Protein AF-A0A5U4DHQ9-F1 (afdb_monomer_lite)

Foldseek 3Di:
DPDPWDKAWWLADPVCVVVLQVQQAADPVRHTQKDADPVLRTIIGIPSGPVVSRVVGRFDPVLQFPVVVVLQVVVQVVCVVVQWPDDPDDDALQDKDFTCGPPDDPPDRQKIKHWHSLFFTWIWIDGPPVVGDPDIHIGTDPDDGTDPSSSSSSSSVSVNVVVVVVVVLVVLLVVLLVVLCVVLVVFDQDAQPQQLNVVVVHGRDPSFTADPQRWTWAFDAEPVRRGRWTWIAHSVGDIDIRPSHDDDHD

Organism: Salmonella enterica (NCBI:txid28901)

InterPro domains:
  IPR043764 Domain of unknown function DUF5710 [PF18974] (7-59)

pLDDT: mean 90.25, std 10.55, range [32.38, 98.31]

Sequence (250 aa):
METTQTRTYLAVPHDEKDEARKAAGKLENNKSALRFDDERKVWYALSGADMEALKRWKPDPMLTGVSAGDALTQFTDFLHANGADVPDKVIMDGTRQRIRMRDDKPGKKSCTYVGHLDGLPNGWFNDFRDGGKDELSTWYFSGEEGDPVASLHMKAVTAQSQWDRAEAKRVLQDKKAGNVRYVHGKFGQAGHQHPYLVKKGVQAARGVHIDNKQRLLIPLQNADGVMRSMQTIDPEGNKRLTKDAEKSGN

Structure (mmCIF, N/CA/C/O backbone):
data_AF-A0A5U4DHQ9-F1
#
_entry.id   AF-A0A5U4DHQ9-F1
#
loop_
_atom_site.group_PDB
_atom_site.id
_atom_site.type_symbol
_atom_site.label_atom_id
_atom_site.label_alt_id
_atom_site.label_comp_id
_atom_site.label_asym_id
_atom_site.label_entity_id
_atom_site.label_seq_id
_atom_site.pdbx_PDB_ins_code
_atom_site.Cartn_x
_atom_site.Cartn_y
_atom_site.Cartn_z
_atom_site.occupancy
_atom_site.B_iso_or_equiv
_atom_site.auth_seq_id
_atom_site.auth_comp_id
_atom_site.auth_asym_id
_atom_site.auth_atom_id
_atom_site.pdbx_PDB_model_num
ATOM 1 N N . MET A 1 1 ? 18.531 -6.962 16.071 1.00 32.38 1 MET A N 1
ATOM 2 C CA . MET A 1 1 ? 17.999 -5.856 15.253 1.00 32.38 1 MET A CA 1
ATOM 3 C C . MET A 1 1 ? 17.741 -6.447 13.885 1.00 32.38 1 MET A C 1
ATOM 5 O O . MET A 1 1 ? 18.703 -6.852 13.250 1.00 32.38 1 MET A O 1
ATOM 9 N N . GLU A 1 2 ? 16.482 -6.636 13.491 1.00 39.19 2 GLU A N 1
ATOM 10 C CA . GLU A 1 2 ? 16.193 -7.034 12.110 1.00 39.19 2 GLU A CA 1
ATOM 11 C C . GLU A 1 2 ? 16.633 -5.889 11.205 1.00 39.19 2 GLU A C 1
ATOM 13 O O . GLU A 1 2 ? 16.143 -4.767 11.327 1.00 39.19 2 GLU A O 1
ATOM 18 N N . THR A 1 3 ? 17.621 -6.149 10.359 1.00 46.25 3 THR A N 1
ATOM 19 C CA . THR A 1 3 ? 18.088 -5.211 9.349 1.00 46.25 3 THR A CA 1
ATOM 20 C C . THR A 1 3 ? 16.893 -4.867 8.469 1.00 46.25 3 THR A C 1
ATOM 22 O O . THR A 1 3 ? 16.335 -5.753 7.822 1.00 46.25 3 THR A O 1
ATOM 25 N N . THR A 1 4 ? 16.464 -3.604 8.458 1.00 55.62 4 THR A N 1
ATOM 26 C CA . THR A 1 4 ? 15.448 -3.110 7.526 1.00 55.62 4 THR A CA 1
ATOM 27 C C . THR A 1 4 ? 15.946 -3.422 6.119 1.00 55.62 4 THR A C 1
ATOM 29 O O . THR A 1 4 ? 16.912 -2.830 5.639 1.00 55.62 4 THR A O 1
ATOM 32 N N . GLN A 1 5 ? 15.369 -4.445 5.494 1.00 70.12 5 GLN A N 1
ATOM 33 C CA . GLN A 1 5 ? 15.814 -4.916 4.193 1.00 70.12 5 GLN A CA 1
ATOM 34 C C . GLN A 1 5 ? 15.270 -3.959 3.136 1.00 70.12 5 GLN A C 1
ATOM 36 O O . GLN A 1 5 ? 14.181 -4.157 2.602 1.00 70.12 5 GLN A O 1
ATOM 41 N N . THR A 1 6 ? 16.018 -2.894 2.860 1.00 84.62 6 THR A N 1
ATOM 42 C CA . THR A 1 6 ? 15.685 -1.958 1.786 1.00 84.62 6 THR A CA 1
ATOM 43 C C . THR A 1 6 ? 15.785 -2.671 0.442 1.00 84.62 6 THR A C 1
ATOM 45 O O . THR A 1 6 ? 16.735 -3.424 0.195 1.00 84.62 6 THR A O 1
ATOM 48 N N . ARG A 1 7 ? 14.786 -2.440 -0.411 1.00 92.88 7 ARG A N 1
ATOM 49 C CA . ARG A 1 7 ? 14.745 -2.907 -1.796 1.00 92.88 7 ARG A CA 1
ATOM 50 C C . ARG A 1 7 ? 14.679 -1.697 -2.715 1.00 92.88 7 ARG A C 1
ATOM 52 O O . ARG A 1 7 ? 13.878 -0.796 -2.466 1.00 92.88 7 ARG A O 1
ATOM 59 N N . THR A 1 8 ? 15.490 -1.722 -3.766 1.00 95.94 8 THR A N 1
ATOM 60 C CA . THR A 1 8 ? 15.452 -0.732 -4.844 1.00 95.94 8 THR A CA 1
ATOM 61 C C . THR A 1 8 ? 15.110 -1.439 -6.144 1.00 95.94 8 THR A C 1
ATOM 63 O O . THR A 1 8 ? 15.907 -2.246 -6.620 1.00 95.94 8 THR A O 1
ATOM 66 N N . TYR A 1 9 ? 13.938 -1.172 -6.710 1.00 97.06 9 TYR A N 1
ATOM 67 C CA . TYR A 1 9 ? 13.518 -1.751 -7.985 1.00 97.06 9 TYR A CA 1
ATOM 68 C C . TYR A 1 9 ? 14.241 -1.093 -9.164 1.00 97.06 9 TYR A C 1
ATOM 70 O O . TYR A 1 9 ? 14.522 0.106 -9.155 1.00 97.06 9 TYR A O 1
ATOM 78 N N . LEU A 1 10 ? 14.564 -1.903 -10.171 1.00 97.62 10 LEU A N 1
ATOM 79 C CA . LEU A 1 10 ? 15.381 -1.544 -11.325 1.00 97.62 10 LEU A CA 1
ATOM 80 C C . LEU A 1 10 ? 14.711 -1.998 -12.621 1.00 97.62 10 LEU A C 1
ATOM 82 O O . LEU A 1 10 ? 14.138 -3.089 -12.702 1.00 97.62 10 LEU A O 1
ATOM 86 N N . ALA A 1 11 ? 14.851 -1.173 -13.651 1.00 96.88 11 ALA A N 1
ATOM 87 C CA . ALA A 1 11 ? 14.432 -1.474 -15.007 1.00 96.88 11 ALA A CA 1
ATOM 88 C C . ALA A 1 11 ? 15.567 -2.210 -15.732 1.00 96.88 11 ALA A C 1
ATOM 90 O O . ALA A 1 11 ? 16.297 -1.620 -16.518 1.00 96.88 11 ALA A O 1
ATOM 91 N N . VAL A 1 12 ? 15.768 -3.491 -15.404 1.00 96.94 12 VAL A N 1
ATOM 92 C CA . VAL A 1 12 ? 16.788 -4.338 -16.046 1.00 96.94 12 VAL A CA 1
ATOM 93 C C . VAL A 1 12 ? 16.139 -5.159 -17.165 1.00 96.94 12 VAL A C 1
ATOM 95 O O . VAL A 1 12 ? 15.326 -6.042 -16.855 1.00 96.94 12 VAL A O 1
ATOM 98 N N . PRO A 1 13 ? 16.477 -4.901 -18.441 1.00 95.25 13 PRO A N 1
ATOM 99 C CA . PRO A 1 13 ? 16.050 -5.728 -19.563 1.00 95.25 13 PRO A CA 1
ATOM 100 C C . PRO A 1 13 ? 16.474 -7.194 -19.408 1.00 95.25 13 PRO A C 1
ATOM 102 O O . PRO A 1 13 ? 17.441 -7.523 -18.716 1.00 95.25 13 PRO A O 1
ATOM 105 N N . HIS A 1 14 ? 15.734 -8.111 -20.032 1.00 92.06 14 HIS A N 1
ATOM 106 C CA . HIS A 1 14 ? 15.984 -9.547 -19.869 1.00 92.06 14 HIS A CA 1
ATOM 107 C C . HIS A 1 14 ? 17.364 -9.985 -20.396 1.00 92.06 14 HIS A C 1
ATOM 109 O O . HIS 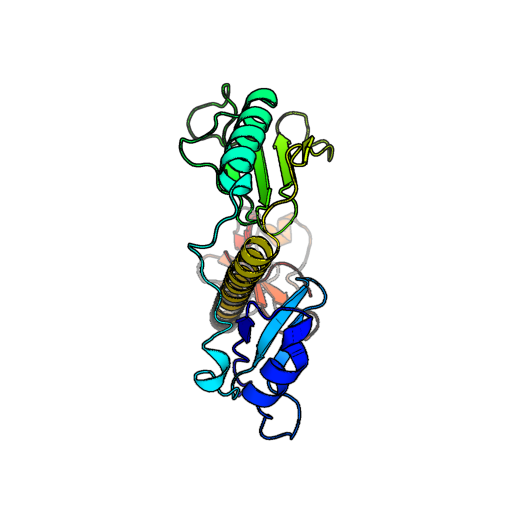A 1 14 ? 17.991 -10.871 -19.813 1.00 92.06 14 HIS A O 1
ATOM 115 N N . ASP A 1 15 ? 17.829 -9.378 -21.481 1.00 95.44 15 ASP A N 1
ATOM 116 C CA . ASP A 1 15 ? 19.145 -9.573 -22.094 1.00 95.44 15 ASP A CA 1
ATOM 117 C C . ASP A 1 15 ? 20.292 -8.999 -21.246 1.00 95.44 15 ASP A C 1
ATOM 119 O O . ASP A 1 15 ? 21.369 -9.587 -21.195 1.00 95.44 15 ASP A O 1
ATOM 123 N N . GLU A 1 16 ? 20.046 -7.934 -20.483 1.00 96.38 16 GLU A N 1
ATOM 124 C CA . GLU A 1 16 ? 21.054 -7.303 -19.618 1.00 96.38 16 GLU A CA 1
ATOM 125 C C . GLU A 1 16 ? 21.140 -7.901 -18.197 1.00 96.38 16 GLU A C 1
ATOM 127 O O . GLU A 1 16 ? 21.960 -7.472 -17.375 1.00 96.38 16 GLU A O 1
ATOM 132 N N . LYS A 1 17 ? 20.326 -8.917 -17.873 1.00 95.25 17 LYS A N 1
ATOM 133 C CA . LYS A 1 17 ? 20.208 -9.466 -16.506 1.00 95.25 17 LYS A CA 1
ATOM 134 C C . LYS A 1 17 ? 21.524 -9.964 -15.906 1.00 95.25 17 LYS A C 1
ATOM 136 O O . LYS A 1 17 ? 21.754 -9.805 -14.705 1.00 95.25 17 LYS A O 1
ATOM 141 N N . ASP A 1 18 ? 22.387 -10.577 -16.713 1.00 95.88 18 ASP A N 1
ATOM 142 C CA . ASP A 1 18 ? 23.649 -11.146 -16.232 1.00 95.88 18 ASP A CA 1
ATOM 143 C C . ASP A 1 18 ? 24.690 -10.052 -15.978 1.00 95.88 18 ASP A C 1
ATOM 145 O O . ASP A 1 18 ? 25.468 -10.144 -15.025 1.00 95.88 18 ASP A O 1
ATOM 149 N N . GLU A 1 19 ? 24.666 -8.980 -16.772 1.00 97.00 19 GLU A N 1
ATOM 150 C CA . GLU A 1 19 ? 25.485 -7.790 -16.545 1.00 97.00 19 GLU A CA 1
ATOM 151 C C . GLU A 1 19 ? 25.036 -7.052 -15.286 1.00 97.00 19 GLU A C 1
ATOM 153 O O . GLU A 1 19 ? 25.865 -6.740 -14.431 1.00 97.00 19 GLU A O 1
ATOM 158 N N . ALA A 1 20 ? 23.726 -6.849 -15.119 1.00 96.06 20 ALA A N 1
ATOM 159 C CA . ALA A 1 20 ? 23.159 -6.244 -13.917 1.00 96.06 20 ALA A CA 1
ATOM 160 C C . ALA A 1 20 ? 23.482 -7.057 -12.665 1.00 96.06 20 ALA A C 1
ATOM 162 O O . ALA A 1 20 ? 23.855 -6.502 -11.631 1.00 96.06 20 ALA A O 1
ATOM 163 N N . ARG A 1 21 ? 23.404 -8.390 -12.750 1.00 95.38 21 ARG A N 1
ATOM 164 C CA . ARG A 1 21 ? 23.754 -9.277 -11.637 1.00 95.38 21 ARG A CA 1
ATOM 165 C C . ARG A 1 21 ? 25.221 -9.146 -11.237 1.00 95.38 21 ARG A C 1
ATOM 167 O O . ARG A 1 21 ? 25.512 -9.150 -10.042 1.00 95.38 21 ARG A O 1
ATOM 174 N N . LYS A 1 22 ? 26.133 -9.064 -12.211 1.00 95.12 22 LYS A N 1
ATOM 175 C CA . LYS A 1 22 ? 27.566 -8.850 -11.955 1.00 95.12 22 LYS A CA 1
ATOM 176 C C . LYS A 1 22 ? 27.808 -7.472 -11.343 1.00 95.12 22 LYS A C 1
ATOM 178 O O . LYS A 1 22 ? 28.498 -7.393 -10.333 1.00 95.12 22 LYS A O 1
ATOM 183 N N . ALA A 1 23 ? 27.197 -6.430 -11.910 1.00 95.44 23 ALA A N 1
ATOM 184 C CA . ALA A 1 23 ? 27.307 -5.052 -11.438 1.00 95.44 23 ALA A CA 1
ATOM 185 C C . ALA A 1 23 ? 26.809 -4.887 -9.996 1.00 95.44 23 ALA A C 1
ATOM 187 O O . ALA A 1 23 ? 27.468 -4.238 -9.197 1.00 95.44 23 ALA A O 1
ATOM 188 N N . ALA A 1 24 ? 25.696 -5.530 -9.630 1.00 94.19 24 ALA A N 1
ATOM 189 C CA . ALA A 1 24 ? 25.164 -5.478 -8.269 1.00 94.19 24 ALA A CA 1
ATOM 190 C C . ALA A 1 24 ? 26.098 -6.095 -7.216 1.00 94.19 24 ALA A C 1
ATOM 192 O O . ALA A 1 24 ? 25.985 -5.774 -6.033 1.00 94.19 24 ALA A O 1
ATOM 193 N N . GLY A 1 25 ? 26.968 -7.020 -7.628 1.00 93.31 25 GLY A N 1
ATOM 194 C CA . GLY A 1 25 ? 27.845 -7.763 -6.736 1.00 93.31 25 GLY A CA 1
ATOM 195 C C . GLY A 1 25 ? 27.118 -8.793 -5.863 1.00 93.31 25 GLY A C 1
ATOM 196 O O . GLY A 1 25 ? 26.046 -9.330 -6.186 1.00 93.31 25 GLY A O 1
ATOM 197 N N . LYS A 1 26 ? 27.754 -9.122 -4.738 1.00 93.19 26 LYS A N 1
ATOM 198 C CA . LYS A 1 26 ? 27.275 -10.104 -3.762 1.00 93.19 26 LYS A CA 1
ATOM 199 C C . LYS A 1 26 ? 27.187 -9.473 -2.381 1.00 93.19 26 LYS A C 1
ATOM 201 O O . LYS A 1 26 ? 27.977 -8.605 -2.037 1.00 93.19 26 LYS A O 1
ATOM 206 N N . LEU A 1 27 ? 26.242 -9.961 -1.593 1.00 90.38 27 LEU A N 1
ATOM 207 C CA . LEU A 1 27 ? 26.080 -9.606 -0.188 1.00 90.38 27 LEU A CA 1
ATOM 208 C C . LEU A 1 27 ? 27.138 -10.312 0.677 1.00 90.38 27 LEU A C 1
ATOM 210 O O . LEU A 1 27 ? 27.778 -11.264 0.227 1.00 90.38 27 LEU A O 1
ATOM 214 N N . GLU A 1 28 ? 27.246 -9.923 1.951 1.00 87.31 28 GLU A N 1
ATOM 215 C CA . GLU A 1 28 ? 28.166 -10.525 2.939 1.00 87.31 28 GLU A CA 1
ATOM 216 C C . GLU A 1 28 ? 28.030 -12.053 3.048 1.00 87.31 28 GLU A C 1
ATOM 218 O O . GLU A 1 28 ? 29.003 -12.771 3.254 1.00 87.31 28 GLU A O 1
ATOM 223 N N . ASN A 1 29 ? 26.821 -12.577 2.838 1.00 88.50 29 ASN A N 1
ATOM 224 C CA . ASN A 1 29 ? 26.536 -14.014 2.840 1.00 88.50 29 ASN A CA 1
ATOM 225 C C . ASN A 1 29 ? 26.823 -14.712 1.493 1.00 88.50 29 ASN A C 1
ATOM 227 O O . ASN A 1 29 ? 26.311 -15.807 1.249 1.00 88.50 29 ASN A O 1
ATOM 231 N N . ASN A 1 30 ? 27.586 -14.071 0.601 1.00 88.69 30 ASN A N 1
ATOM 232 C CA . ASN A 1 30 ? 27.967 -14.548 -0.732 1.00 88.69 30 ASN A CA 1
ATOM 233 C C . ASN A 1 30 ? 26.777 -14.816 -1.688 1.00 88.69 30 ASN A C 1
ATOM 235 O O . ASN A 1 30 ? 26.958 -15.404 -2.758 1.00 88.69 30 ASN A O 1
ATOM 239 N N . LYS A 1 31 ? 25.555 -14.381 -1.341 1.00 90.38 31 LYS A N 1
ATOM 240 C CA . LYS A 1 31 ? 24.383 -14.427 -2.235 1.00 90.38 31 LYS A CA 1
ATOM 241 C C . LYS A 1 31 ? 24.356 -13.196 -3.138 1.00 90.38 31 LYS A C 1
ATOM 243 O O . LYS A 1 31 ? 24.874 -12.144 -2.780 1.00 90.38 31 LYS A O 1
ATOM 248 N N . SER A 1 32 ? 23.724 -13.312 -4.306 1.00 92.25 32 SER A N 1
ATOM 249 C CA . SER A 1 32 ? 23.572 -12.176 -5.225 1.00 92.25 32 SER A CA 1
ATOM 250 C C . SER A 1 32 ? 22.787 -11.034 -4.572 1.00 92.25 32 SER A C 1
ATOM 252 O O . SER A 1 32 ? 21.752 -11.273 -3.939 1.00 92.25 32 SER A O 1
ATOM 254 N N . ALA A 1 33 ? 23.281 -9.806 -4.747 1.00 94.50 33 ALA A N 1
ATOM 255 C CA . ALA A 1 33 ? 22.620 -8.595 -4.270 1.00 94.50 33 ALA A CA 1
ATOM 256 C C . ALA A 1 33 ? 21.440 -8.167 -5.166 1.00 94.50 33 ALA A C 1
ATOM 258 O O . ALA A 1 33 ? 20.629 -7.344 -4.752 1.00 94.50 33 ALA A O 1
ATOM 259 N N . LEU A 1 34 ? 21.306 -8.769 -6.355 1.00 96.19 34 LEU A N 1
ATOM 260 C CA . LEU A 1 34 ? 20.211 -8.546 -7.296 1.00 96.19 34 LEU A CA 1
ATOM 261 C C . LEU A 1 34 ? 19.270 -9.756 -7.352 1.00 96.19 34 LEU A C 1
ATOM 263 O O . LEU A 1 34 ? 19.699 -10.900 -7.561 1.00 96.19 34 LEU A O 1
ATOM 267 N N . ARG A 1 35 ? 17.972 -9.506 -7.199 1.00 95.94 35 ARG A N 1
ATOM 268 C CA . ARG A 1 35 ? 16.920 -10.526 -7.229 1.00 95.94 35 ARG A CA 1
ATOM 269 C C . ARG A 1 35 ? 15.798 -10.138 -8.176 1.00 95.94 35 ARG A C 1
ATOM 271 O O . ARG A 1 35 ? 15.627 -8.968 -8.498 1.00 95.94 35 ARG A O 1
ATOM 278 N N . PHE A 1 36 ? 15.061 -11.142 -8.628 1.00 96.00 36 PHE A N 1
ATOM 279 C CA . PHE A 1 36 ? 13.888 -10.957 -9.467 1.00 96.00 36 PHE A CA 1
ATOM 280 C C . PHE A 1 36 ? 12.633 -11.071 -8.602 1.00 96.00 36 PHE A C 1
ATOM 282 O O . PHE A 1 36 ? 12.548 -11.962 -7.756 1.00 96.00 36 PHE A O 1
ATOM 289 N N . ASP A 1 37 ? 11.701 -10.141 -8.774 1.00 95.19 37 ASP A N 1
ATOM 290 C CA . ASP A 1 37 ? 10.368 -10.197 -8.184 1.00 95.19 37 ASP A CA 1
ATOM 291 C C . ASP A 1 37 ? 9.435 -10.891 -9.183 1.00 95.19 37 ASP A C 1
ATOM 293 O O . ASP A 1 37 ? 9.069 -10.312 -10.208 1.00 95.19 37 ASP A O 1
ATOM 297 N N . ASP A 1 38 ? 9.079 -12.146 -8.905 1.00 91.75 38 ASP A N 1
ATOM 298 C CA . ASP A 1 38 ? 8.242 -12.952 -9.796 1.00 91.75 38 ASP A CA 1
ATOM 299 C C . ASP A 1 38 ? 6.808 -12.433 -9.928 1.00 91.75 38 ASP A C 1
ATOM 301 O O . ASP A 1 38 ? 6.187 -12.672 -10.964 1.00 91.75 38 ASP A O 1
ATOM 305 N N . GLU A 1 39 ? 6.282 -11.732 -8.923 1.00 89.62 39 GLU A N 1
ATOM 306 C CA . GLU A 1 39 ? 4.932 -11.164 -8.963 1.00 89.62 39 GLU A CA 1
ATOM 307 C C . GLU A 1 39 ? 4.903 -9.920 -9.850 1.00 89.62 39 GLU A C 1
ATOM 309 O O . GLU A 1 39 ? 4.009 -9.757 -10.676 1.00 89.62 39 GLU A O 1
ATOM 314 N N . ARG A 1 40 ? 5.911 -9.053 -9.705 1.00 90.12 40 ARG A N 1
ATOM 315 C CA . ARG A 1 40 ? 5.980 -7.757 -10.404 1.00 90.12 40 ARG A CA 1
ATOM 316 C C . ARG A 1 40 ? 6.748 -7.814 -11.722 1.00 90.12 40 ARG A C 1
ATOM 318 O O . ARG A 1 40 ? 6.748 -6.845 -12.475 1.00 90.12 40 ARG A O 1
ATOM 325 N N . LYS A 1 41 ? 7.411 -8.940 -11.997 1.00 91.94 41 LYS A N 1
ATOM 326 C CA . LYS A 1 41 ? 8.256 -9.180 -13.177 1.00 91.94 41 LYS A CA 1
ATOM 327 C C . LYS A 1 41 ? 9.325 -8.102 -13.381 1.00 91.94 41 LYS A C 1
ATOM 329 O O . LYS A 1 41 ? 9.597 -7.692 -14.507 1.00 91.94 41 LYS A O 1
ATOM 334 N N . VAL A 1 42 ? 9.938 -7.655 -12.287 1.00 95.38 42 VAL A N 1
ATOM 335 C CA . VAL A 1 42 ? 10.992 -6.630 -12.275 1.00 95.38 42 VAL A CA 1
ATOM 336 C C . VAL A 1 42 ? 12.128 -7.028 -11.346 1.00 95.38 42 VAL A C 1
ATOM 338 O O . VAL A 1 42 ? 11.950 -7.796 -10.399 1.00 95.38 42 VAL A O 1
ATOM 341 N N . TRP A 1 43 ? 13.317 -6.503 -11.617 1.00 97.50 43 TRP A N 1
ATOM 342 C CA . TRP A 1 43 ? 14.488 -6.742 -10.785 1.00 97.50 43 TRP A CA 1
ATOM 343 C C . TRP A 1 43 ? 14.524 -5.769 -9.611 1.00 97.50 43 TRP A C 1
ATOM 345 O O . TRP A 1 43 ? 14.074 -4.632 -9.719 1.00 97.50 43 TRP A O 1
ATOM 355 N N . TYR A 1 44 ? 15.090 -6.204 -8.491 1.00 97.19 44 TYR A N 1
ATOM 356 C CA . TYR A 1 44 ? 15.361 -5.344 -7.350 1.00 97.19 44 TYR A CA 1
ATOM 357 C C . TYR A 1 44 ? 16.722 -5.648 -6.730 1.00 97.19 44 TYR A C 1
ATOM 359 O O . TYR A 1 44 ? 17.148 -6.800 -6.597 1.00 97.19 44 TYR A O 1
ATOM 367 N N . ALA A 1 45 ? 17.405 -4.583 -6.335 1.00 96.75 45 ALA A N 1
ATOM 368 C CA . ALA A 1 45 ? 18.627 -4.620 -5.560 1.00 96.75 45 ALA A CA 1
ATOM 369 C C . ALA A 1 45 ? 18.296 -4.659 -4.063 1.00 96.75 45 ALA A C 1
ATOM 371 O O . ALA A 1 45 ? 17.409 -3.949 -3.585 1.00 96.75 45 ALA A O 1
ATOM 372 N N . LEU A 1 46 ? 19.005 -5.507 -3.323 1.00 94.94 46 LEU A N 1
ATOM 373 C CA . LEU A 1 46 ? 18.969 -5.565 -1.865 1.00 94.94 46 LEU A CA 1
ATOM 374 C C . LEU A 1 46 ? 19.947 -4.554 -1.257 1.00 94.94 46 LEU A C 1
ATOM 376 O O . LEU A 1 46 ? 20.937 -4.177 -1.884 1.00 94.94 46 LEU A O 1
ATOM 380 N N . SER A 1 47 ? 19.706 -4.177 0.001 1.00 90.50 47 SER A N 1
ATOM 381 C CA . SER A 1 47 ? 20.684 -3.439 0.810 1.00 90.50 47 SER A CA 1
ATOM 382 C C . SER A 1 47 ? 22.058 -4.126 0.763 1.00 90.50 47 SER A C 1
ATOM 384 O O . SER A 1 47 ? 22.160 -5.316 1.068 1.00 90.50 47 SER A O 1
ATOM 386 N N . GLY A 1 48 ? 23.088 -3.386 0.339 1.00 89.38 48 GLY A N 1
ATOM 387 C CA . GLY A 1 48 ? 24.447 -3.890 0.098 1.00 89.38 48 GLY A CA 1
ATOM 388 C C . GLY A 1 48 ? 24.826 -4.083 -1.377 1.00 89.38 48 GLY A C 1
ATOM 389 O O . GLY A 1 48 ? 25.972 -4.420 -1.652 1.00 89.38 48 GLY A O 1
ATOM 390 N N . ALA A 1 49 ? 23.906 -3.870 -2.325 1.00 93.00 49 ALA A N 1
ATOM 391 C CA . ALA A 1 49 ? 24.246 -3.816 -3.747 1.00 93.00 49 ALA A CA 1
ATOM 392 C C . ALA A 1 49 ? 25.057 -2.556 -4.101 1.00 93.00 49 ALA A C 1
ATOM 394 O O . ALA A 1 49 ? 24.837 -1.488 -3.523 1.00 93.00 49 ALA A O 1
ATOM 395 N N . ASP A 1 50 ? 25.931 -2.659 -5.106 1.00 93.62 50 ASP A N 1
ATOM 396 C CA . ASP A 1 50 ? 26.626 -1.499 -5.676 1.00 93.62 50 ASP A CA 1
ATOM 397 C C . ASP A 1 50 ? 25.663 -0.660 -6.534 1.00 93.62 50 ASP A C 1
ATOM 399 O O . ASP A 1 50 ? 25.447 -0.899 -7.726 1.00 93.62 50 ASP A O 1
ATOM 403 N N . MET A 1 51 ? 25.036 0.331 -5.900 1.00 94.19 51 MET A N 1
ATOM 404 C CA . MET A 1 51 ? 24.055 1.199 -6.551 1.00 94.19 51 MET A CA 1
ATOM 405 C C . MET A 1 51 ? 24.669 2.162 -7.576 1.00 94.19 51 MET A C 1
ATOM 407 O O . MET A 1 51 ? 23.939 2.644 -8.446 1.00 94.19 51 MET A O 1
ATOM 411 N N . GLU A 1 52 ? 25.975 2.432 -7.501 1.00 94.62 52 GLU A N 1
ATOM 412 C CA . GLU A 1 52 ? 26.678 3.265 -8.481 1.00 94.62 52 GLU A CA 1
ATOM 413 C C . GLU A 1 52 ? 26.928 2.483 -9.770 1.00 94.62 52 GLU A C 1
ATOM 415 O O . GLU A 1 52 ? 26.672 2.994 -10.864 1.00 94.62 52 GLU A O 1
ATOM 420 N N . ALA A 1 53 ? 27.318 1.210 -9.657 1.00 95.25 53 ALA A N 1
ATOM 421 C CA . ALA A 1 53 ? 27.409 0.302 -10.799 1.00 95.25 53 ALA A CA 1
ATOM 422 C C . ALA A 1 53 ? 26.033 0.029 -11.438 1.00 95.25 53 ALA A C 1
ATOM 424 O O . ALA A 1 53 ? 25.933 -0.182 -12.648 1.00 95.25 53 ALA A O 1
ATOM 425 N N . LEU A 1 54 ? 24.956 0.084 -10.646 1.00 96.12 54 LEU A N 1
ATOM 426 C CA . LEU A 1 54 ? 23.583 -0.147 -11.107 1.00 96.12 54 LEU A CA 1
ATOM 427 C C . LEU A 1 54 ? 22.875 1.094 -11.673 1.00 96.12 54 LEU A C 1
ATOM 429 O O . LEU A 1 54 ? 21.728 0.992 -12.114 1.00 96.12 54 LEU A O 1
ATOM 433 N N . LYS A 1 55 ? 23.526 2.265 -11.697 1.00 95.81 55 LYS A N 1
ATOM 434 C CA . LYS A 1 55 ? 22.885 3.545 -12.053 1.00 95.81 55 LYS A CA 1
ATOM 435 C C . LYS A 1 55 ? 22.163 3.546 -13.403 1.00 95.81 55 LYS A C 1
ATOM 437 O O . LYS A 1 55 ? 21.151 4.225 -13.527 1.00 95.81 55 LYS A O 1
ATOM 442 N N . ARG A 1 56 ? 22.656 2.783 -14.389 1.00 95.69 56 ARG A N 1
ATOM 443 C CA . ARG A 1 56 ? 22.077 2.737 -15.744 1.00 95.69 56 ARG A CA 1
ATOM 444 C C . ARG A 1 56 ? 20.709 2.052 -15.815 1.00 95.69 56 ARG A C 1
ATOM 446 O O . ARG A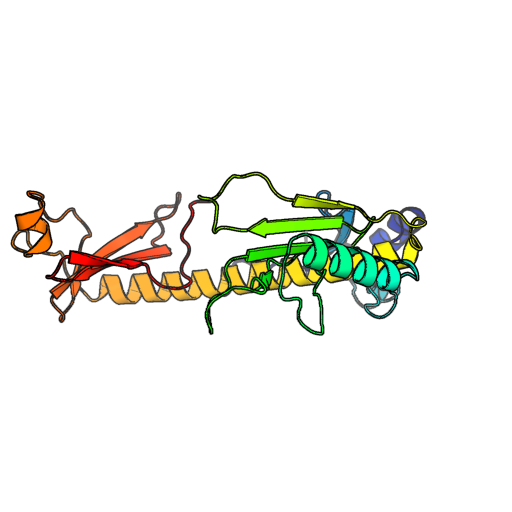 1 56 ? 19.968 2.322 -16.744 1.00 95.69 56 ARG A O 1
ATOM 453 N N . TRP A 1 57 ? 20.369 1.215 -14.832 1.00 97.00 57 TRP A N 1
ATOM 454 C CA . TRP A 1 57 ? 19.071 0.531 -14.743 1.00 97.00 57 TRP A CA 1
ATOM 455 C C . TRP A 1 57 ? 18.126 1.177 -13.731 1.00 97.00 57 TRP A C 1
ATOM 457 O O . TRP A 1 57 ? 17.102 0.589 -13.366 1.00 97.00 57 TRP A O 1
ATOM 467 N N . LYS A 1 58 ? 18.470 2.364 -13.213 1.00 96.06 58 LYS A N 1
ATOM 468 C CA . LYS A 1 58 ? 17.529 3.113 -12.382 1.00 96.06 58 LYS A CA 1
ATOM 469 C C . LYS A 1 58 ? 16.304 3.449 -13.234 1.00 96.06 58 LYS A C 1
ATOM 471 O O . LYS A 1 58 ? 16.471 3.925 -14.356 1.00 96.06 58 LYS A O 1
ATOM 476 N N . PRO A 1 59 ? 15.090 3.193 -12.725 1.00 94.62 59 PRO A N 1
ATOM 477 C CA . PRO A 1 59 ? 13.895 3.479 -13.489 1.00 94.62 59 PRO A CA 1
ATOM 478 C C . PRO A 1 59 ? 13.759 4.986 -13.700 1.00 94.62 59 PRO A C 1
ATOM 480 O O . PRO A 1 59 ? 14.068 5.783 -12.812 1.00 94.62 59 PRO A O 1
ATOM 483 N N . ASP A 1 60 ? 13.273 5.349 -14.878 1.00 91.88 60 ASP A N 1
ATOM 484 C CA . ASP A 1 60 ? 12.976 6.724 -15.268 1.00 91.88 60 ASP A CA 1
ATOM 485 C C . ASP A 1 60 ? 11.454 6.922 -15.233 1.00 91.88 60 ASP A C 1
ATOM 487 O O . ASP A 1 60 ? 10.762 6.372 -16.091 1.00 91.88 60 ASP A O 1
ATOM 491 N N . PRO A 1 61 ? 10.912 7.680 -14.261 1.00 85.88 61 PRO A N 1
ATOM 492 C CA . PRO A 1 61 ? 9.479 7.949 -14.171 1.00 85.88 61 PRO A CA 1
ATOM 493 C C . PRO A 1 61 ? 8.920 8.784 -15.328 1.00 85.88 61 PRO A C 1
ATOM 495 O O . PRO A 1 61 ? 7.703 8.841 -15.487 1.00 85.88 61 PRO A O 1
ATOM 498 N N . MET A 1 62 ? 9.778 9.468 -16.093 1.00 83.94 62 MET A N 1
ATOM 499 C CA . MET A 1 62 ? 9.364 10.288 -17.236 1.00 83.94 62 MET A CA 1
ATOM 500 C C . MET A 1 62 ? 9.247 9.471 -18.520 1.00 83.94 62 MET A C 1
ATOM 502 O O . MET A 1 62 ? 8.573 9.906 -19.456 1.00 83.94 62 MET A O 1
ATOM 506 N N . LEU A 1 63 ? 9.849 8.277 -18.558 1.00 82.56 63 LEU A N 1
ATOM 507 C CA . LEU A 1 63 ? 9.737 7.356 -19.681 1.00 82.56 63 LEU A CA 1
ATOM 508 C C . LEU A 1 63 ? 8.367 6.666 -19.657 1.00 82.56 63 LEU A C 1
ATOM 510 O O . LEU A 1 63 ? 8.213 5.509 -19.269 1.00 82.56 63 LEU A O 1
ATOM 514 N N . THR A 1 64 ? 7.356 7.427 -20.060 1.00 70.00 64 THR A N 1
ATOM 515 C CA . THR A 1 64 ? 5.981 6.965 -20.238 1.00 70.00 64 THR A CA 1
ATOM 516 C C . THR A 1 64 ? 5.757 6.659 -21.717 1.00 70.00 64 THR A C 1
ATOM 518 O O . THR A 1 64 ? 6.127 7.448 -22.585 1.00 70.00 64 THR A O 1
ATOM 521 N N . GLY A 1 65 ? 5.218 5.476 -22.025 1.00 67.38 65 GLY A N 1
ATOM 522 C CA . GLY A 1 65 ? 4.961 5.080 -23.411 1.00 67.38 65 GLY A CA 1
ATOM 523 C C . GLY A 1 65 ? 3.881 5.960 -24.045 1.00 67.38 65 GLY A C 1
ATOM 524 O O . GLY A 1 65 ? 3.006 6.460 -23.341 1.00 67.38 65 GLY A O 1
ATOM 525 N N . VAL A 1 66 ? 3.904 6.110 -25.375 1.00 61.22 66 VAL A N 1
ATOM 526 C CA . VAL A 1 66 ? 2.886 6.856 -26.150 1.00 61.22 66 VAL A CA 1
ATOM 527 C C . VAL A 1 66 ? 1.459 6.383 -25.818 1.00 61.22 66 VAL A C 1
ATOM 529 O O . VAL A 1 66 ? 0.540 7.191 -25.729 1.00 61.22 66 VAL A O 1
ATOM 532 N N . SER A 1 67 ? 1.294 5.096 -25.495 1.00 70.44 67 SER A N 1
ATOM 533 C CA . SER A 1 67 ? 0.023 4.497 -25.074 1.00 70.44 67 SER A CA 1
ATOM 534 C C . SER A 1 67 ? -0.491 4.958 -23.704 1.00 70.44 67 SER A C 1
ATOM 536 O O . SER A 1 67 ? -1.657 4.729 -23.401 1.00 70.44 67 SER A O 1
ATOM 538 N N . ALA A 1 68 ? 0.316 5.611 -22.859 1.00 77.81 68 ALA A N 1
ATOM 539 C CA . ALA A 1 68 ? -0.117 6.042 -21.527 1.00 77.81 68 ALA A CA 1
ATOM 540 C C . ALA A 1 68 ? -1.141 7.187 -21.582 1.00 77.81 68 ALA A C 1
ATOM 542 O O . ALA A 1 68 ? -2.084 7.202 -20.790 1.00 77.81 68 ALA A O 1
ATOM 543 N N . GLY A 1 69 ? -0.975 8.126 -22.522 1.00 84.69 69 GLY A N 1
ATOM 544 C CA . GLY A 1 69 ? -1.935 9.210 -22.750 1.00 84.69 69 GLY A CA 1
ATOM 545 C C . GLY A 1 69 ? -3.275 8.669 -23.245 1.00 84.69 69 GLY A C 1
ATOM 546 O O . GLY A 1 69 ? -4.309 8.917 -22.627 1.00 84.69 69 GLY A O 1
ATOM 547 N N . ASP A 1 70 ? -3.236 7.838 -24.287 1.00 87.88 70 ASP A N 1
ATOM 548 C CA . ASP A 1 70 ? -4.429 7.202 -24.849 1.00 87.88 70 ASP A CA 1
ATOM 549 C C . ASP A 1 70 ? -5.127 6.286 -23.836 1.00 87.88 70 ASP A C 1
ATOM 551 O O . ASP A 1 70 ? -6.355 6.266 -23.755 1.00 87.88 70 ASP A O 1
ATOM 555 N N . ALA A 1 71 ? -4.362 5.553 -23.021 1.00 90.38 71 ALA A N 1
ATOM 556 C CA . ALA A 1 71 ? -4.899 4.716 -21.954 1.00 90.38 71 ALA A CA 1
ATOM 557 C C . ALA A 1 71 ? -5.623 5.542 -20.889 1.00 90.38 71 ALA A C 1
ATOM 559 O O . ALA A 1 71 ? -6.709 5.156 -20.459 1.00 90.38 71 ALA A O 1
ATOM 560 N N . LEU A 1 72 ? -5.062 6.688 -20.489 1.00 92.00 72 LEU A N 1
ATOM 561 C CA . LEU A 1 72 ? -5.720 7.604 -19.557 1.00 92.00 72 LEU A CA 1
ATOM 562 C C . LEU A 1 72 ? -7.033 8.137 -20.133 1.00 92.00 72 LEU A C 1
ATOM 564 O O . LEU A 1 72 ? -8.029 8.175 -19.409 1.00 92.00 72 LEU A O 1
ATOM 568 N N . THR A 1 73 ? -7.061 8.503 -21.415 1.00 92.25 73 THR A N 1
ATOM 569 C CA . THR A 1 73 ? -8.285 8.952 -22.091 1.00 92.25 73 THR A CA 1
ATOM 570 C C . THR A 1 73 ? -9.331 7.839 -22.139 1.00 92.25 73 THR A C 1
ATOM 572 O O . THR A 1 73 ? -10.425 8.016 -21.608 1.00 92.25 73 THR A O 1
ATOM 575 N N . GLN A 1 74 ? -8.982 6.659 -22.660 1.00 94.56 74 GLN A N 1
ATOM 576 C CA . GLN A 1 74 ? -9.902 5.519 -22.744 1.00 94.56 74 GLN A CA 1
ATOM 577 C C . GLN A 1 74 ? -10.433 5.090 -21.370 1.00 94.56 74 GLN A C 1
ATOM 579 O O . GLN A 1 74 ? -11.615 4.775 -21.227 1.00 94.56 74 GLN A O 1
ATOM 584 N N . PHE A 1 75 ? -9.583 5.088 -20.340 1.00 95.88 75 PHE A N 1
ATOM 585 C CA . PHE A 1 75 ? -10.011 4.739 -18.989 1.00 95.88 75 PHE A CA 1
ATOM 586 C C . PHE A 1 75 ? -10.907 5.823 -18.373 1.00 95.88 75 PHE A C 1
ATOM 588 O O . PHE A 1 75 ? -11.872 5.504 -17.681 1.00 95.88 75 PHE A O 1
ATOM 595 N N . THR A 1 76 ? -10.641 7.100 -18.656 1.00 96.50 76 THR A N 1
ATOM 596 C CA . THR A 1 76 ? -11.513 8.218 -18.257 1.00 96.50 76 THR A CA 1
ATOM 597 C C . THR A 1 76 ? -12.900 8.084 -18.885 1.00 96.50 76 THR A C 1
ATOM 599 O O . THR A 1 76 ? -13.905 8.178 -18.174 1.00 96.50 76 THR A O 1
ATOM 602 N N . ASP A 1 77 ? -12.964 7.775 -20.180 1.00 95.94 77 ASP A N 1
ATOM 603 C CA . ASP A 1 77 ? -14.219 7.532 -20.895 1.00 95.94 77 ASP A CA 1
ATOM 604 C C . ASP A 1 77 ? -14.966 6.328 -20.318 1.00 95.94 77 ASP A C 1
ATOM 606 O O . ASP A 1 77 ? -16.175 6.392 -20.088 1.00 95.94 77 ASP A O 1
ATOM 610 N N . PHE A 1 78 ? -14.247 5.252 -19.991 1.00 96.69 78 PHE A N 1
ATOM 611 C CA . PHE A 1 78 ? -14.806 4.093 -19.302 1.00 96.69 78 PHE A CA 1
ATOM 612 C C . PHE A 1 78 ? -15.415 4.460 -17.936 1.00 96.69 78 PHE A C 1
ATOM 614 O O . PHE A 1 78 ? -16.538 4.048 -17.634 1.00 96.69 78 PHE A O 1
ATOM 621 N N . LEU A 1 79 ? -14.729 5.262 -17.114 1.00 96.44 79 LEU A N 1
ATOM 622 C CA . LEU A 1 79 ? -15.266 5.727 -15.829 1.00 96.44 79 LEU A CA 1
ATOM 623 C C . LEU A 1 79 ? -16.524 6.588 -16.026 1.00 96.44 79 LEU A C 1
ATOM 625 O O . LEU A 1 79 ? -17.514 6.415 -15.310 1.00 96.44 79 LEU A O 1
ATOM 629 N N . HIS A 1 80 ? -16.521 7.480 -17.018 1.00 95.62 80 HIS A N 1
ATOM 630 C CA . HIS A 1 80 ? -17.689 8.285 -17.373 1.00 95.62 80 HIS A CA 1
ATOM 631 C C . HIS A 1 80 ? -18.870 7.449 -17.870 1.00 95.62 80 HIS A C 1
ATOM 633 O O . HIS A 1 80 ? -20.005 7.726 -17.477 1.00 95.62 80 HIS A O 1
ATOM 639 N N . ALA A 1 81 ? -18.620 6.430 -18.694 1.00 94.62 81 ALA A N 1
ATOM 640 C CA . ALA A 1 81 ? -19.639 5.508 -19.189 1.00 94.62 81 ALA A CA 1
ATOM 641 C C . ALA A 1 81 ? -20.290 4.706 -18.049 1.00 94.62 81 ALA A C 1
ATOM 643 O O . ALA A 1 81 ? -21.480 4.412 -18.105 1.00 94.62 81 ALA A O 1
ATOM 644 N N . ASN A 1 82 ? -19.538 4.436 -16.977 1.00 93.00 82 ASN A N 1
ATOM 645 C CA . ASN A 1 82 ? -20.048 3.834 -15.743 1.00 93.00 82 ASN A CA 1
ATOM 646 C C . ASN A 1 82 ? -20.679 4.858 -14.775 1.00 93.00 82 ASN A C 1
ATOM 648 O O . ASN A 1 82 ? -20.987 4.511 -13.640 1.00 93.00 82 ASN A O 1
ATOM 652 N N . GLY A 1 83 ? -20.879 6.116 -15.191 1.00 92.44 83 GLY A N 1
ATOM 653 C CA . GLY A 1 83 ? -21.598 7.143 -14.427 1.00 92.44 83 GLY A CA 1
ATOM 654 C C . GLY A 1 83 ? -20.777 7.872 -13.355 1.00 92.44 83 GLY A C 1
ATOM 655 O O . GLY A 1 83 ? -21.345 8.645 -12.573 1.00 92.44 83 GLY A O 1
ATOM 656 N N . ALA A 1 84 ? -19.455 7.676 -13.325 1.00 93.44 84 ALA A N 1
ATOM 657 C CA . ALA A 1 84 ? -18.581 8.355 -12.378 1.00 93.44 84 ALA A CA 1
ATOM 658 C C . ALA A 1 84 ? -18.466 9.867 -12.663 1.00 93.44 84 ALA A C 1
ATOM 660 O O . ALA A 1 84 ? -18.445 10.333 -13.811 1.00 93.44 84 ALA A O 1
ATOM 661 N N . ASP A 1 85 ? -18.351 10.629 -11.579 1.00 93.75 85 ASP A N 1
ATOM 662 C CA . ASP A 1 85 ? -17.947 12.035 -11.553 1.00 93.75 85 ASP A CA 1
ATOM 663 C C . ASP A 1 85 ? -16.409 12.084 -11.527 1.00 93.75 85 ASP A C 1
ATOM 665 O O . ASP A 1 85 ? -15.777 12.034 -10.464 1.00 93.75 85 ASP A O 1
ATOM 669 N N . VAL A 1 86 ? -15.814 12.017 -12.724 1.00 91.81 86 VAL A N 1
ATOM 670 C CA . VAL A 1 86 ? -14.365 11.874 -12.928 1.00 91.81 86 VAL A CA 1
ATOM 671 C C . VAL A 1 86 ? -13.650 13.182 -12.594 1.00 91.81 86 VAL A C 1
ATOM 673 O O . VAL A 1 86 ? -14.012 14.217 -13.147 1.00 91.81 86 VAL A O 1
ATOM 676 N N . PRO A 1 87 ? -12.648 13.164 -11.693 1.00 84.88 87 PRO A N 1
ATOM 677 C CA . PRO A 1 87 ? -11.830 14.341 -11.430 1.00 84.88 87 PRO A CA 1
ATOM 678 C C . PRO A 1 87 ? -10.947 14.679 -12.635 1.00 84.88 87 PRO A C 1
ATOM 680 O O . PRO A 1 87 ? -10.609 13.798 -13.421 1.00 84.88 87 PRO A O 1
ATOM 683 N N . ASP A 1 88 ? -10.451 15.917 -12.681 1.00 86.00 88 ASP A N 1
ATOM 684 C CA . ASP A 1 88 ? -9.544 16.412 -13.733 1.00 86.00 88 ASP A CA 1
ATOM 685 C C . ASP A 1 88 ? -8.301 15.533 -13.947 1.00 86.00 88 ASP A C 1
ATOM 687 O O . ASP A 1 88 ? -7.722 15.503 -15.031 1.00 86.00 88 ASP A O 1
ATOM 691 N N . LYS A 1 89 ? -7.866 14.821 -12.900 1.00 89.31 89 LYS A N 1
ATOM 692 C CA . LYS A 1 89 ? -6.729 13.902 -12.946 1.00 89.31 89 LYS A CA 1
ATOM 693 C C . LYS A 1 89 ? -7.133 12.501 -12.500 1.00 89.31 89 LYS A C 1
ATOM 695 O O . LYS A 1 89 ? -7.333 12.253 -11.308 1.00 89.31 89 LYS A O 1
ATOM 700 N N . VAL A 1 90 ? -7.161 11.571 -13.452 1.00 93.44 90 VAL A N 1
ATOM 701 C CA . VAL A 1 90 ? -7.302 10.131 -13.199 1.00 93.44 90 VAL A CA 1
ATOM 702 C C . VAL A 1 90 ? -5.952 9.531 -12.796 1.00 93.44 90 VAL A C 1
ATOM 704 O O . VAL A 1 90 ? -4.910 9.875 -13.353 1.00 93.44 90 VAL A O 1
ATOM 707 N N . ILE A 1 91 ? -5.958 8.657 -11.785 1.00 92.75 91 ILE A N 1
ATOM 708 C CA . ILE A 1 91 ? -4.751 8.034 -11.224 1.00 92.75 91 ILE A CA 1
ATOM 709 C C . ILE A 1 91 ? -4.743 6.546 -11.582 1.00 92.75 91 ILE A C 1
ATOM 711 O O . ILE A 1 91 ? -5.591 5.794 -11.112 1.00 92.75 91 ILE A O 1
ATOM 715 N N . MET A 1 92 ? -3.757 6.114 -12.370 1.00 92.44 92 MET A N 1
ATOM 716 C CA . MET A 1 92 ? -3.605 4.724 -12.823 1.00 92.44 92 MET A CA 1
ATOM 717 C C . MET A 1 92 ? -2.276 4.093 -12.353 1.00 92.44 92 MET A C 1
ATOM 719 O O . MET A 1 92 ? -1.535 3.499 -13.132 1.00 92.44 92 MET A O 1
ATOM 723 N N . ASP A 1 93 ? -1.950 4.248 -11.067 1.00 89.25 93 ASP A N 1
ATOM 724 C CA . ASP A 1 93 ? -0.728 3.719 -10.425 1.00 89.25 93 ASP A CA 1
ATOM 725 C C . ASP A 1 93 ? -0.964 2.396 -9.655 1.00 89.25 93 ASP A C 1
ATOM 727 O O . ASP A 1 93 ? -0.192 2.017 -8.764 1.00 89.25 93 ASP A O 1
ATOM 731 N N . GLY A 1 94 ? -2.090 1.732 -9.925 1.00 90.25 94 GLY A N 1
ATOM 732 C CA . GLY A 1 94 ? -2.558 0.539 -9.227 1.00 90.25 94 GLY A CA 1
ATOM 733 C C . GLY A 1 94 ? -3.162 0.795 -7.843 1.00 90.25 94 GLY A C 1
ATOM 734 O O . GLY A 1 94 ? -3.511 -0.157 -7.141 1.00 90.25 94 GLY A O 1
ATOM 735 N N . THR A 1 95 ? -3.299 2.051 -7.400 1.00 91.62 95 THR A N 1
ATOM 736 C CA . THR A 1 95 ? -3.952 2.346 -6.118 1.00 91.62 95 THR A CA 1
ATOM 737 C C . THR A 1 95 ? -5.464 2.425 -6.221 1.00 91.62 95 THR A C 1
ATOM 739 O O . THR A 1 95 ? -6.053 2.808 -7.228 1.00 91.62 95 THR A O 1
ATOM 742 N N . ARG A 1 96 ? -6.108 2.090 -5.101 1.00 93.69 96 ARG A N 1
ATOM 743 C CA . ARG A 1 96 ? -7.551 2.198 -4.937 1.00 93.69 96 ARG A CA 1
ATOM 744 C C . ARG A 1 96 ? -7.970 3.656 -4.770 1.00 93.69 96 ARG A C 1
ATOM 746 O O . ARG A 1 96 ? -7.687 4.264 -3.738 1.00 93.69 96 ARG A O 1
ATOM 753 N N . GLN A 1 97 ? -8.726 4.169 -5.731 1.00 95.75 97 GLN A N 1
ATOM 754 C CA . GLN A 1 97 ? -9.232 5.536 -5.737 1.00 95.75 97 GLN A CA 1
ATOM 755 C C . GLN A 1 97 ? -10.714 5.576 -5.374 1.00 95.75 97 GLN A C 1
ATOM 757 O O . GLN A 1 97 ? -11.515 4.844 -5.947 1.00 95.75 97 GLN A O 1
ATOM 762 N N . ARG A 1 98 ? -11.094 6.432 -4.413 1.00 93.88 98 ARG A N 1
ATOM 763 C CA . ARG A 1 98 ? -12.505 6.693 -4.072 1.00 93.88 98 ARG A CA 1
ATOM 764 C C . ARG A 1 98 ? -13.016 7.886 -4.864 1.00 93.88 98 ARG A C 1
ATOM 766 O O . ARG A 1 98 ? -12.498 8.997 -4.706 1.00 93.88 98 ARG A O 1
ATOM 773 N N . ILE A 1 99 ? -14.077 7.656 -5.624 1.00 94.38 99 ILE A N 1
ATOM 774 C CA . ILE A 1 99 ? -14.681 8.611 -6.552 1.00 94.38 99 ILE A CA 1
ATOM 775 C C . ILE A 1 99 ? -16.184 8.737 -6.287 1.00 94.38 99 ILE A C 1
ATOM 777 O O . ILE A 1 99 ? -16.789 7.886 -5.627 1.00 94.38 99 ILE A O 1
ATOM 781 N N . ARG A 1 100 ? -16.763 9.845 -6.741 1.00 94.31 100 ARG A N 1
ATOM 782 C CA . ARG A 1 100 ? -18.197 10.099 -6.658 1.00 94.31 100 ARG A CA 1
ATOM 783 C C . ARG A 1 100 ? -18.897 9.594 -7.912 1.00 94.31 100 ARG A C 1
ATOM 785 O O . ARG A 1 100 ? -18.283 9.477 -8.968 1.00 94.31 100 ARG A O 1
ATOM 792 N N . MET A 1 101 ? -20.186 9.344 -7.784 1.00 92.88 101 MET A N 1
ATOM 793 C CA . MET A 1 101 ? -21.102 9.270 -8.919 1.00 92.88 101 MET A CA 1
ATOM 794 C C . MET A 1 101 ? -21.665 10.654 -9.215 1.00 92.88 101 MET A C 1
ATOM 796 O O . MET A 1 101 ? -21.729 11.499 -8.319 1.00 92.88 101 MET A O 1
ATOM 800 N N . ARG A 1 102 ? -22.089 10.895 -10.458 1.00 92.56 102 ARG A N 1
ATOM 801 C CA . ARG A 1 102 ? -22.640 12.204 -10.865 1.00 92.56 102 ARG A CA 1
ATOM 802 C C . ARG A 1 102 ? -23.853 12.629 -10.030 1.00 92.56 102 ARG A C 1
ATOM 804 O O . ARG A 1 102 ? -24.057 13.814 -9.793 1.00 92.56 102 ARG A O 1
ATOM 811 N N . ASP A 1 103 ? -24.627 11.665 -9.548 1.00 92.00 103 ASP A N 1
ATOM 812 C CA . ASP A 1 103 ? -25.816 11.840 -8.712 1.00 92.00 103 ASP A CA 1
ATOM 813 C C . ASP A 1 103 ? -25.544 11.651 -7.202 1.00 92.00 103 ASP A C 1
ATOM 815 O O . ASP A 1 103 ? -26.473 11.647 -6.389 1.00 92.00 103 ASP A O 1
ATOM 819 N N . ASP A 1 104 ? -24.278 11.529 -6.779 1.00 90.56 104 ASP A N 1
ATOM 820 C CA . ASP A 1 104 ? -23.945 11.460 -5.355 1.00 90.56 104 ASP A CA 1
ATOM 821 C C . ASP A 1 104 ? -24.288 12.768 -4.631 1.00 90.56 104 ASP A C 1
ATOM 823 O O . ASP A 1 104 ? -23.928 13.867 -5.059 1.00 90.56 104 ASP A O 1
ATOM 827 N N . LYS A 1 105 ? -24.860 12.647 -3.427 1.00 90.50 105 LYS A N 1
ATOM 828 C CA . LYS A 1 105 ? -25.000 13.784 -2.502 1.00 90.50 105 LYS A CA 1
ATOM 829 C C . LYS A 1 105 ? -23.627 14.409 -2.187 1.00 90.50 105 LYS A C 1
ATOM 831 O O . LYS A 1 105 ? -22.628 13.683 -2.144 1.00 90.50 105 LYS A O 1
ATOM 836 N N . PRO A 1 106 ? -23.558 15.722 -1.888 1.00 89.56 106 PRO A N 1
ATOM 837 C CA . PRO A 1 106 ? -22.306 16.382 -1.530 1.00 89.56 106 PRO A CA 1
ATOM 838 C C . PRO A 1 106 ? -21.532 15.631 -0.438 1.00 89.56 106 PRO A C 1
ATOM 840 O O . PRO A 1 106 ? -22.094 15.230 0.582 1.00 89.56 106 PRO A O 1
ATOM 843 N N . GLY A 1 107 ? -20.238 15.407 -0.674 1.00 86.12 107 GLY A N 1
ATOM 844 C CA . GLY A 1 107 ? -19.341 14.704 0.249 1.00 86.12 107 GLY A CA 1
ATOM 845 C C . GLY A 1 107 ? -19.417 13.172 0.216 1.00 86.12 107 GLY A C 1
ATOM 846 O O . GLY A 1 107 ? -18.535 12.521 0.780 1.00 86.12 107 GLY A O 1
ATOM 847 N N . LYS A 1 108 ? -20.401 12.565 -0.463 1.00 90.06 108 LYS A N 1
ATOM 848 C CA . LYS A 1 108 ? -20.406 11.115 -0.690 1.00 90.06 108 LYS A CA 1
ATOM 849 C C . LYS A 1 108 ? -19.502 10.754 -1.856 1.00 90.06 108 LYS A C 1
ATOM 851 O O . LYS A 1 108 ? -19.553 11.405 -2.889 1.00 90.06 108 LYS A O 1
ATOM 856 N N . LYS A 1 109 ? -18.699 9.708 -1.657 1.00 91.62 109 LYS A N 1
ATOM 857 C CA . LYS A 1 109 ? -17.911 9.016 -2.680 1.00 91.62 109 LYS A CA 1
ATOM 858 C C . LYS A 1 109 ? -18.412 7.591 -2.718 1.00 91.62 109 LYS A C 1
ATOM 860 O O . LYS A 1 109 ? -17.988 6.815 -1.862 1.00 91.62 109 LYS A O 1
ATOM 865 N N . SER A 1 110 ? -19.366 7.279 -3.579 1.00 90.31 110 SER A N 1
ATOM 866 C CA . SER A 1 110 ? -20.020 5.972 -3.558 1.00 90.31 110 SER A CA 1
ATOM 867 C C . SER A 1 110 ? -19.206 4.878 -4.239 1.00 90.31 110 SER A C 1
ATOM 869 O O . SER A 1 110 ? -19.390 3.715 -3.896 1.00 90.31 110 SER A O 1
ATOM 871 N N . CYS A 1 111 ? -18.224 5.233 -5.072 1.00 90.75 111 CYS A N 1
ATOM 872 C CA . CYS A 1 111 ? -17.541 4.289 -5.951 1.00 90.75 111 CYS A CA 1
ATOM 873 C C . CYS A 1 111 ? -16.042 4.188 -5.700 1.00 90.75 111 CYS A C 1
ATOM 875 O O . CYS A 1 111 ? -15.418 5.007 -5.011 1.00 90.75 111 CYS A O 1
ATOM 877 N N . THR A 1 112 ? -15.465 3.141 -6.273 1.00 94.19 112 THR A N 1
ATOM 878 C CA . THR A 1 112 ? -14.031 2.885 -6.270 1.00 94.19 112 THR A CA 1
ATOM 879 C C . THR A 1 112 ? -13.569 2.515 -7.669 1.00 94.19 112 THR A C 1
ATOM 881 O O . THR A 1 112 ? -14.274 1.786 -8.354 1.00 94.19 112 THR A O 1
ATOM 884 N N . TYR A 1 113 ? -12.364 2.929 -8.051 1.00 95.56 113 TYR A N 1
ATOM 885 C CA . TYR A 1 113 ? -11.671 2.358 -9.202 1.00 95.56 113 TYR A CA 1
ATOM 886 C C . TYR A 1 113 ? -10.208 2.037 -8.882 1.00 95.56 113 TYR A C 1
ATOM 888 O O . TYR A 1 113 ? -9.653 2.523 -7.889 1.00 95.56 113 TYR A O 1
ATOM 896 N N . VAL A 1 114 ? -9.600 1.215 -9.731 1.00 96.06 114 VAL A N 1
ATOM 897 C CA . VAL A 1 114 ? -8.151 1.011 -9.831 1.00 96.06 114 VAL A CA 1
ATOM 898 C C . VAL A 1 114 ? -7.796 0.998 -11.311 1.00 96.06 114 VAL A C 1
ATOM 900 O O . VAL A 1 114 ? -8.482 0.343 -12.089 1.00 96.06 114 VAL A O 1
ATOM 903 N N . GLY A 1 115 ? -6.738 1.705 -11.694 1.00 94.88 115 GLY A N 1
ATOM 904 C CA . GLY A 1 115 ? -6.159 1.626 -13.033 1.00 94.88 115 GLY A CA 1
ATOM 905 C C . GLY A 1 115 ? -4.663 1.345 -12.960 1.00 94.88 115 GLY A C 1
ATOM 906 O O . GLY A 1 115 ? -4.018 1.700 -11.973 1.00 94.88 115 GLY A O 1
ATOM 907 N N . HIS A 1 116 ? -4.132 0.724 -14.002 1.00 91.56 116 HIS A N 1
ATOM 908 C CA . HIS A 1 116 ? -2.750 0.284 -14.137 1.00 91.56 116 HIS A CA 1
ATOM 909 C C . HIS A 1 116 ? -2.181 0.784 -15.464 1.00 91.56 116 HIS A C 1
ATOM 911 O O . HIS A 1 116 ? -2.799 0.577 -16.506 1.00 91.56 116 HIS A O 1
ATOM 917 N N . LEU A 1 117 ? -1.007 1.417 -15.423 1.00 88.56 117 LEU A N 1
ATOM 918 C CA . LEU A 1 117 ? -0.200 1.766 -16.605 1.00 88.56 117 LEU A CA 1
ATOM 919 C C . LEU A 1 117 ? 1.057 0.890 -16.734 1.00 88.56 117 LEU A C 1
ATOM 921 O O . LEU A 1 117 ? 1.779 0.967 -17.724 1.00 88.56 117 LEU A O 1
ATOM 925 N N . ASP A 1 118 ? 1.350 0.070 -15.727 1.00 83.00 118 ASP A N 1
ATOM 926 C CA . ASP A 1 118 ? 2.535 -0.774 -15.637 1.00 83.00 118 ASP A CA 1
ATOM 927 C C . ASP A 1 118 ? 2.387 -2.071 -16.452 1.00 83.00 118 ASP A C 1
ATOM 929 O O . ASP A 1 118 ? 2.245 -3.164 -15.911 1.00 83.00 118 ASP A O 1
ATOM 933 N N . GLY A 1 119 ? 2.426 -1.970 -17.783 1.00 80.19 119 GLY A N 1
ATOM 934 C CA . GLY A 1 119 ? 2.211 -3.110 -18.684 1.00 80.19 119 GLY A CA 1
ATOM 935 C C . GLY A 1 119 ? 1.225 -2.781 -19.791 1.00 80.19 119 GLY A C 1
ATOM 936 O O . GLY A 1 119 ? 1.194 -1.649 -20.264 1.00 80.19 119 GLY A O 1
ATOM 937 N N . LEU A 1 120 ? 0.406 -3.769 -20.167 1.00 84.75 120 LEU A N 1
ATOM 938 C CA . LEU A 1 120 ? -0.816 -3.525 -20.925 1.00 84.75 120 LEU A CA 1
ATOM 939 C C . LEU A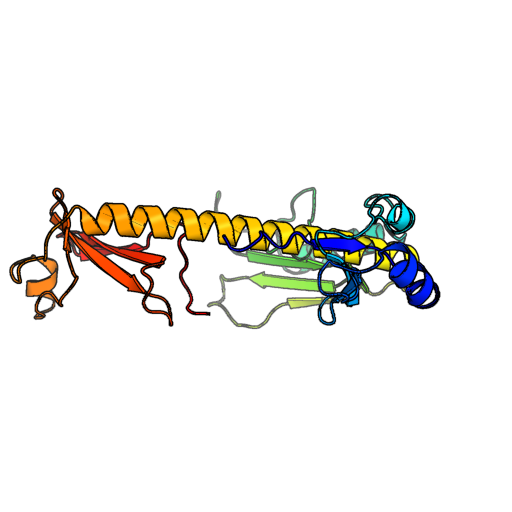 1 120 ? -1.810 -2.803 -20.002 1.00 84.75 120 LEU A C 1
ATOM 941 O O . LEU A 1 120 ? -2.237 -3.410 -19.006 1.00 84.75 120 LEU A O 1
ATOM 945 N N . PRO A 1 121 ? -2.167 -1.535 -20.277 1.00 90.94 121 PRO A N 1
ATOM 946 C CA . PRO A 1 121 ? -2.995 -0.783 -19.355 1.00 90.94 121 PRO A CA 1
ATOM 947 C C . PRO A 1 121 ? -4.364 -1.432 -19.168 1.00 90.94 121 PRO A C 1
ATOM 949 O O . PRO A 1 121 ? -4.981 -1.941 -20.104 1.00 90.94 121 PRO A O 1
ATOM 952 N N . ASN A 1 122 ? -4.819 -1.454 -17.924 1.00 93.19 122 ASN A N 1
ATOM 953 C CA . ASN A 1 122 ? -6.074 -2.085 -17.536 1.00 93.19 122 ASN A CA 1
ATOM 954 C C . ASN A 1 122 ? -6.608 -1.448 -16.253 1.00 93.19 122 ASN A C 1
ATOM 956 O O . ASN A 1 122 ? -5.928 -0.653 -15.601 1.00 93.19 122 ASN A O 1
ATOM 960 N N . GLY A 1 123 ? -7.837 -1.777 -15.886 1.00 95.69 123 GLY A N 1
ATOM 961 C CA . GLY A 1 123 ? -8.436 -1.258 -14.672 1.00 95.69 123 GLY A CA 1
ATOM 962 C C . GLY A 1 123 ? -9.819 -1.815 -14.408 1.00 95.69 123 GLY A C 1
ATOM 963 O O . GLY A 1 123 ? -10.368 -2.596 -15.182 1.00 95.69 123 GLY A O 1
ATOM 964 N N . TRP A 1 124 ? -10.393 -1.400 -13.290 1.00 95.81 124 TRP A N 1
ATOM 965 C CA . TRP A 1 124 ? -11.758 -1.740 -12.929 1.00 95.81 124 TRP A CA 1
ATOM 966 C C . TRP A 1 124 ? -12.421 -0.626 -12.131 1.00 95.81 124 TRP A C 1
ATOM 968 O O . TRP A 1 124 ? -11.759 0.203 -11.502 1.00 95.81 124 TRP A O 1
ATOM 978 N N . PHE A 1 125 ? -13.746 -0.646 -12.133 1.00 94.69 125 PHE A N 1
ATOM 979 C CA . PHE A 1 125 ? -14.624 0.264 -11.417 1.00 94.69 125 PHE A CA 1
ATOM 980 C C . PHE A 1 125 ? -15.699 -0.527 -10.661 1.00 94.69 125 PHE A C 1
ATOM 982 O O . PHE A 1 125 ? -16.143 -1.579 -11.115 1.00 94.69 125 PHE A O 1
ATOM 989 N N . ASN A 1 126 ? -16.102 -0.029 -9.492 1.00 92.44 126 ASN A N 1
ATOM 990 C CA . ASN A 1 126 ? -17.157 -0.619 -8.673 1.00 92.44 126 ASN A CA 1
ATOM 991 C C . ASN A 1 126 ? -18.039 0.469 -8.036 1.00 92.44 126 ASN A C 1
ATOM 993 O O . ASN A 1 126 ? -17.524 1.343 -7.321 1.00 92.44 126 ASN A O 1
ATOM 997 N N . ASP A 1 127 ? -19.353 0.369 -8.260 1.00 90.56 127 ASP A N 1
ATOM 998 C CA . ASP A 1 127 ? -20.395 1.146 -7.585 1.00 90.56 127 ASP A CA 1
ATOM 999 C C . ASP A 1 127 ? -21.019 0.354 -6.426 1.00 90.56 127 ASP A C 1
ATOM 1001 O O . ASP A 1 127 ? -21.667 -0.673 -6.603 1.00 90.56 127 ASP A O 1
ATOM 1005 N N . PHE A 1 128 ? -20.860 0.868 -5.205 1.00 85.50 128 PHE A N 1
ATOM 1006 C CA . PHE A 1 128 ? -21.322 0.200 -3.986 1.00 85.50 128 PHE A CA 1
ATOM 1007 C C . PHE A 1 128 ? -22.791 0.498 -3.635 1.00 85.50 128 PHE A C 1
ATOM 1009 O O . PHE A 1 128 ? -23.239 0.113 -2.553 1.00 85.50 128 PHE A O 1
ATOM 1016 N N . ARG A 1 129 ? -23.543 1.217 -4.480 1.00 80.56 129 ARG A N 1
ATOM 1017 C CA . ARG A 1 129 ? -24.936 1.611 -4.191 1.00 80.56 129 ARG A CA 1
ATOM 1018 C C . ARG A 1 129 ? -25.951 0.505 -4.459 1.00 80.56 129 ARG A C 1
ATOM 1020 O O . ARG A 1 129 ? -26.916 0.401 -3.704 1.00 80.56 129 ARG A O 1
ATOM 1027 N N . ASP A 1 130 ? -25.691 -0.371 -5.424 1.00 64.44 130 ASP A N 1
ATOM 1028 C CA . ASP A 1 130 ? -26.631 -1.415 -5.865 1.00 64.44 130 ASP A CA 1
ATOM 1029 C C . ASP A 1 130 ? -26.582 -2.691 -5.003 1.00 64.44 130 ASP A C 1
ATOM 1031 O O . ASP A 1 130 ? -26.688 -3.815 -5.490 1.00 64.44 130 ASP A O 1
ATOM 1035 N N . GLY A 1 131 ? -26.393 -2.537 -3.689 1.00 60.78 131 GLY A N 1
ATOM 1036 C CA . GLY A 1 131 ? -26.302 -3.669 -2.760 1.00 60.78 131 GLY A CA 1
ATOM 1037 C C . GLY A 1 131 ? -24.963 -4.412 -2.800 1.00 60.78 131 GLY A C 1
ATOM 1038 O O . GLY A 1 131 ? -24.853 -5.479 -2.204 1.00 60.78 131 GLY A O 1
ATOM 1039 N N . GLY A 1 132 ? -23.945 -3.833 -3.448 1.00 52.62 132 GLY A N 1
ATOM 1040 C CA . GLY A 1 132 ? -22.576 -4.347 -3.446 1.00 52.62 132 GLY A CA 1
ATOM 1041 C C . GLY A 1 132 ? -22.415 -5.651 -4.216 1.00 52.62 132 GLY A C 1
ATOM 1042 O O . GLY A 1 132 ? -21.785 -6.571 -3.703 1.00 52.62 132 GLY A O 1
ATOM 1043 N N . LYS A 1 133 ? -22.980 -5.753 -5.427 1.00 55.56 133 LYS A N 1
ATOM 1044 C CA . LYS A 1 133 ? -22.613 -6.861 -6.313 1.00 55.56 133 LYS A CA 1
ATOM 1045 C C . LYS A 1 133 ? -21.094 -6.859 -6.505 1.00 55.56 133 LYS A C 1
ATOM 1047 O O . LYS A 1 133 ? -20.505 -5.825 -6.804 1.00 55.56 133 LYS A O 1
ATOM 1052 N N . ASP A 1 134 ? -20.479 -8.031 -6.380 1.00 59.88 134 ASP A N 1
ATOM 1053 C CA . ASP A 1 134 ? -19.058 -8.267 -6.680 1.00 59.88 134 ASP A CA 1
ATOM 1054 C C . ASP A 1 134 ? -18.734 -8.147 -8.190 1.00 59.88 134 ASP A C 1
ATOM 1056 O O . ASP A 1 134 ? -17.631 -8.474 -8.628 1.00 59.88 134 ASP A O 1
ATOM 1060 N N . GLU A 1 135 ? -19.683 -7.678 -9.005 1.00 67.31 135 GLU A N 1
ATOM 1061 C CA . GLU A 1 135 ? -19.511 -7.433 -10.434 1.00 67.31 135 GLU A CA 1
ATOM 1062 C C . GLU A 1 135 ? -18.704 -6.147 -10.635 1.00 67.31 135 GLU A C 1
ATOM 1064 O O . GLU A 1 135 ? -19.222 -5.033 -10.654 1.00 67.31 135 GLU A O 1
ATOM 1069 N N . LEU A 1 136 ? -17.389 -6.320 -10.750 1.00 82.81 136 LEU A N 1
ATOM 1070 C CA . LEU A 1 136 ? -16.473 -5.265 -11.155 1.00 82.81 136 LEU A CA 1
ATOM 1071 C C . LEU A 1 136 ? -16.670 -4.983 -12.647 1.00 82.81 136 LEU A C 1
ATOM 1073 O O . LEU A 1 136 ? -16.479 -5.875 -13.474 1.00 82.81 136 LEU A O 1
ATOM 1077 N N . SER A 1 137 ? -16.959 -3.734 -13.009 1.00 91.38 137 SER A N 1
ATOM 1078 C CA . SER A 1 137 ? -16.789 -3.300 -14.394 1.00 91.38 137 SER A CA 1
ATOM 1079 C C . SER A 1 137 ? -15.292 -3.296 -14.687 1.00 91.38 137 SER A C 1
ATOM 1081 O O . SER A 1 137 ? -14.547 -2.554 -14.049 1.00 91.38 137 SER A O 1
ATOM 1083 N N . THR A 1 138 ? -14.832 -4.116 -15.628 1.00 95.62 138 THR A N 1
ATOM 1084 C CA . THR A 1 138 ? -13.417 -4.195 -16.022 1.00 95.62 138 THR A CA 1
ATOM 1085 C C . THR A 1 138 ? -13.163 -3.459 -17.331 1.00 95.62 138 THR A C 1
ATOM 1087 O O . THR A 1 138 ? -14.010 -3.459 -18.222 1.00 95.62 138 THR A O 1
ATOM 1090 N N . TRP A 1 139 ? -11.969 -2.893 -17.470 1.00 95.94 139 TRP A N 1
ATOM 1091 C CA . TRP A 1 139 ? -11.495 -2.216 -18.669 1.00 95.94 139 TRP A CA 1
ATOM 1092 C C . TRP A 1 139 ? -10.091 -2.700 -19.033 1.00 95.94 139 TRP A C 1
ATOM 1094 O O . TRP A 1 139 ? -9.241 -2.897 -18.161 1.00 95.94 139 TRP A O 1
ATOM 1104 N N . TYR A 1 140 ? -9.852 -2.847 -20.333 1.00 93.25 140 TYR A N 1
ATOM 1105 C CA . TYR A 1 140 ? -8.555 -3.162 -20.918 1.00 93.25 140 TYR A CA 1
ATOM 1106 C C . TYR A 1 140 ? -8.287 -2.172 -22.045 1.00 93.25 140 TYR A C 1
ATOM 1108 O O . TYR A 1 140 ? -9.202 -1.831 -22.796 1.00 93.25 140 TYR A O 1
ATOM 1116 N N . PHE A 1 141 ? -7.040 -1.730 -22.164 1.00 91.44 141 PHE A N 1
ATOM 1117 C CA . PHE A 1 141 ? -6.618 -0.861 -23.251 1.00 91.44 141 PHE A CA 1
ATOM 1118 C C . PHE A 1 141 ? -6.783 -1.553 -24.605 1.00 91.44 141 PHE A C 1
ATOM 1120 O O . PHE A 1 141 ? -6.369 -2.700 -24.768 1.00 91.44 141 PHE A O 1
ATOM 1127 N N . SER A 1 142 ? -7.372 -0.849 -25.573 1.00 86.69 142 SER A N 1
ATOM 1128 C CA . SER A 1 142 ? -7.644 -1.384 -26.913 1.00 86.69 142 SER A CA 1
ATOM 1129 C C . SER A 1 142 ? -6.729 -0.823 -28.010 1.00 86.69 142 SER A C 1
ATOM 1131 O O . SER A 1 142 ? -7.009 -1.034 -29.187 1.00 86.69 142 SER A O 1
ATOM 1133 N N . GLY A 1 143 ? -5.691 -0.057 -27.653 1.00 81.62 143 GLY A N 1
ATOM 1134 C CA . GLY A 1 143 ? -4.708 0.482 -28.602 1.00 81.62 143 GLY A CA 1
ATOM 1135 C C . GLY A 1 143 ? -3.504 -0.440 -28.823 1.00 81.62 143 GLY A C 1
ATOM 1136 O O . GLY A 1 143 ? -3.468 -1.566 -28.328 1.00 81.62 143 GLY A O 1
ATOM 1137 N N . GLU A 1 144 ? -2.509 0.053 -29.563 1.00 77.44 144 GLU A N 1
ATOM 1138 C CA . GLU A 1 144 ? -1.257 -0.676 -29.801 1.00 77.44 144 GLU A CA 1
ATOM 1139 C C . GLU A 1 144 ? -0.467 -0.900 -28.505 1.00 77.44 144 GLU A C 1
ATOM 1141 O O . GLU A 1 144 ? -0.485 -0.077 -27.586 1.00 77.44 144 GLU A O 1
ATOM 1146 N N . GLU A 1 145 ? 0.244 -2.025 -28.428 1.00 69.44 145 GLU A N 1
ATOM 1147 C CA . GLU A 1 145 ? 1.081 -2.325 -27.271 1.00 69.44 145 GLU A CA 1
ATOM 1148 C C . GLU A 1 145 ? 2.137 -1.223 -27.082 1.00 69.44 145 GLU A C 1
ATOM 1150 O O . GLU A 1 145 ? 2.781 -0.777 -28.031 1.00 69.44 145 GLU A O 1
ATOM 1155 N N . GLY A 1 146 ? 2.270 -0.735 -25.845 1.00 73.50 146 GLY A N 1
ATOM 1156 C CA . GLY A 1 146 ? 3.207 0.341 -25.532 1.00 73.50 146 GLY A CA 1
ATOM 1157 C C . GLY A 1 146 ? 4.664 -0.087 -25.696 1.00 73.50 146 GLY A C 1
ATOM 1158 O O . GLY A 1 146 ? 4.979 -1.274 -25.687 1.00 73.50 146 GLY A O 1
ATOM 1159 N N . ASP A 1 147 ? 5.565 0.895 -25.769 1.00 82.88 147 ASP A N 1
ATOM 1160 C CA . ASP A 1 147 ? 7.011 0.655 -25.785 1.00 82.88 147 ASP A CA 1
ATOM 1161 C C . ASP A 1 147 ? 7.432 -0.266 -24.612 1.00 82.88 147 ASP A C 1
ATOM 1163 O O . ASP A 1 147 ? 7.240 0.102 -23.442 1.00 82.88 147 ASP A O 1
ATOM 1167 N N . PRO A 1 148 ? 8.018 -1.451 -24.891 1.00 85.62 148 PRO A N 1
ATOM 1168 C CA . PRO A 1 148 ? 8.468 -2.384 -23.862 1.00 85.62 148 PRO A CA 1
ATOM 1169 C C . PRO A 1 148 ? 9.460 -1.774 -22.865 1.00 85.62 148 PRO A C 1
ATOM 1171 O O . PRO A 1 148 ? 9.440 -2.142 -21.686 1.00 85.62 148 PRO A O 1
ATOM 1174 N N . VAL A 1 149 ? 10.303 -0.830 -23.302 1.00 89.19 149 VAL A N 1
ATOM 1175 C CA . VAL A 1 149 ? 11.279 -0.155 -22.434 1.00 89.19 149 VAL A CA 1
ATOM 1176 C C . VAL A 1 149 ? 10.555 0.766 -21.456 1.00 89.19 149 VAL A C 1
ATOM 1178 O O . VAL A 1 149 ? 10.737 0.645 -20.242 1.00 89.19 149 VAL A O 1
ATOM 1181 N N . ALA A 1 150 ? 9.661 1.621 -21.955 1.00 87.94 150 ALA A N 1
ATOM 1182 C CA . ALA A 1 150 ? 8.826 2.474 -21.112 1.00 87.94 150 ALA A CA 1
ATOM 1183 C C . ALA A 1 150 ? 7.977 1.654 -20.123 1.00 87.94 150 ALA A C 1
ATOM 1185 O O . ALA A 1 150 ? 7.900 1.974 -18.935 1.00 87.94 150 ALA A O 1
ATOM 1186 N N . SER A 1 151 ? 7.400 0.536 -20.577 1.00 87.25 151 SER A N 1
ATOM 1187 C CA . SER A 1 151 ? 6.633 -0.376 -19.722 1.00 87.25 151 SER A CA 1
ATOM 1188 C C . SER A 1 151 ? 7.475 -0.948 -18.575 1.00 87.25 151 SER A C 1
ATOM 1190 O O . SER A 1 151 ? 7.027 -0.981 -17.426 1.00 87.25 151 SER A O 1
ATOM 1192 N N . LEU A 1 152 ? 8.713 -1.366 -18.855 1.00 91.94 152 LEU A N 1
ATOM 1193 C CA . LEU A 1 152 ? 9.635 -1.881 -17.843 1.00 91.94 152 LEU A CA 1
ATOM 1194 C C . LEU A 1 152 ? 9.997 -0.815 -16.798 1.00 91.94 152 LEU A C 1
ATOM 1196 O O . LEU A 1 152 ? 9.996 -1.107 -15.598 1.00 91.94 152 LEU A O 1
ATOM 1200 N N . HIS A 1 153 ? 10.263 0.417 -17.237 1.00 93.06 153 HIS A N 1
ATOM 1201 C CA . HIS A 1 153 ? 10.534 1.544 -16.344 1.00 93.06 153 HIS A CA 1
ATOM 1202 C C . HIS A 1 153 ? 9.333 1.823 -15.432 1.00 93.06 153 HIS A C 1
ATOM 1204 O O . HIS A 1 153 ? 9.489 1.873 -14.210 1.00 93.06 153 HIS A O 1
ATOM 1210 N N . MET A 1 154 ? 8.124 1.883 -15.995 1.00 89.88 154 MET A N 1
ATOM 1211 C CA . MET A 1 154 ? 6.890 2.079 -15.230 1.00 89.88 154 MET A CA 1
ATOM 1212 C C . MET A 1 154 ? 6.628 0.958 -14.222 1.00 89.88 154 MET A C 1
ATOM 1214 O O . MET A 1 154 ? 6.275 1.241 -13.075 1.00 89.88 154 MET A O 1
ATOM 1218 N N . LYS A 1 155 ? 6.859 -0.308 -14.593 1.00 91.38 155 LYS A N 1
ATOM 1219 C CA . LYS A 1 155 ? 6.749 -1.442 -13.659 1.00 91.38 155 LYS A CA 1
ATOM 1220 C C . LYS A 1 155 ? 7.693 -1.289 -12.473 1.00 91.38 155 LYS A C 1
ATOM 1222 O O . LYS A 1 155 ? 7.272 -1.487 -11.336 1.00 91.38 155 LYS A O 1
ATOM 1227 N N . ALA A 1 156 ? 8.944 -0.901 -12.711 1.00 94.69 156 ALA A N 1
ATOM 1228 C CA . ALA A 1 156 ? 9.913 -0.694 -11.639 1.00 94.69 156 ALA A CA 1
ATOM 1229 C C . ALA A 1 156 ? 9.525 0.485 -10.720 1.00 94.69 156 ALA A C 1
ATOM 1231 O O . ALA A 1 156 ? 9.613 0.348 -9.498 1.00 94.69 156 ALA A O 1
ATOM 1232 N N . VAL A 1 157 ? 9.015 1.600 -11.264 1.00 93.06 157 VAL A N 1
ATOM 1233 C CA . VAL A 1 157 ? 8.504 2.734 -10.460 1.00 93.06 157 VAL A CA 1
ATOM 1234 C C . VAL A 1 157 ? 7.296 2.331 -9.610 1.00 93.06 157 VAL A C 1
ATOM 1236 O O . VAL A 1 157 ? 7.248 2.617 -8.407 1.00 93.06 157 VAL A O 1
ATOM 1239 N N . THR A 1 158 ? 6.320 1.647 -10.208 1.00 91.19 158 THR A N 1
ATOM 1240 C CA . THR A 1 158 ? 5.125 1.165 -9.503 1.00 91.19 158 THR A CA 1
ATOM 1241 C C . THR A 1 158 ? 5.499 0.162 -8.415 1.00 91.19 158 THR A C 1
ATOM 1243 O O . THR A 1 158 ? 5.013 0.269 -7.286 1.00 91.19 158 THR A O 1
ATOM 1246 N N . ALA A 1 159 ? 6.408 -0.767 -8.712 1.00 93.62 159 ALA A N 1
ATOM 1247 C CA . ALA A 1 159 ? 6.916 -1.740 -7.755 1.00 93.62 159 ALA A CA 1
ATOM 1248 C C . ALA A 1 159 ? 7.597 -1.068 -6.555 1.00 93.62 159 ALA A C 1
ATOM 1250 O O . ALA A 1 159 ? 7.275 -1.401 -5.411 1.00 93.62 159 ALA A O 1
ATOM 1251 N N . GLN A 1 160 ? 8.452 -0.069 -6.803 1.00 95.06 160 GLN A N 1
ATOM 1252 C CA . GLN A 1 160 ? 9.072 0.722 -5.740 1.00 95.06 160 GLN A CA 1
ATOM 1253 C C . GLN A 1 160 ? 8.013 1.406 -4.873 1.00 95.06 160 GLN A C 1
ATOM 1255 O O . GLN A 1 160 ? 8.009 1.255 -3.654 1.00 95.06 160 GLN A O 1
ATOM 1260 N N . SER A 1 161 ? 7.051 2.080 -5.503 1.00 92.19 161 SER A N 1
ATOM 1261 C CA . SER A 1 161 ? 5.979 2.789 -4.799 1.00 92.19 161 SER A CA 1
ATOM 1262 C C . SER A 1 161 ? 5.122 1.846 -3.947 1.00 92.19 161 SER A C 1
ATOM 1264 O O . SER A 1 161 ? 4.712 2.184 -2.836 1.00 92.19 161 SER A O 1
ATOM 1266 N N . GLN A 1 162 ? 4.825 0.642 -4.441 1.00 91.19 162 GLN A N 1
ATOM 1267 C CA . GLN A 1 162 ? 4.111 -0.382 -3.676 1.00 91.19 162 GLN A CA 1
ATOM 1268 C C . GLN A 1 162 ? 4.926 -0.877 -2.478 1.00 91.19 162 GLN A C 1
ATOM 1270 O O . GLN A 1 162 ? 4.366 -0.994 -1.386 1.00 91.19 162 GLN A O 1
ATOM 1275 N N . TRP A 1 163 ? 6.221 -1.134 -2.669 1.00 92.81 163 TRP A N 1
ATOM 1276 C CA . TRP A 1 163 ? 7.121 -1.565 -1.603 1.00 92.81 163 TRP A CA 1
ATOM 1277 C C . TRP A 1 163 ? 7.241 -0.513 -0.500 1.00 92.81 163 TRP A C 1
ATOM 1279 O O . TRP A 1 163 ? 7.004 -0.821 0.667 1.00 92.81 163 TRP A O 1
ATOM 1289 N N . ASP A 1 164 ? 7.492 0.742 -0.866 1.00 93.00 164 ASP A N 1
ATOM 1290 C CA . ASP A 1 164 ? 7.635 1.844 0.088 1.00 93.00 164 ASP A CA 1
ATOM 1291 C C . ASP A 1 164 ? 6.349 2.057 0.897 1.00 93.00 164 ASP A C 1
ATOM 1293 O O . ASP A 1 164 ? 6.387 2.267 2.112 1.00 93.00 164 ASP A O 1
ATOM 1297 N N . ARG A 1 165 ? 5.178 1.932 0.253 1.00 91.44 165 ARG A N 1
ATOM 1298 C CA . ARG A 1 165 ? 3.874 1.989 0.935 1.00 91.44 165 ARG A CA 1
ATOM 1299 C C . ARG A 1 165 ? 3.677 0.825 1.903 1.00 91.44 165 ARG A C 1
ATOM 1301 O O . ARG A 1 165 ? 3.169 1.036 3.007 1.00 91.44 165 ARG A O 1
ATOM 1308 N N . ALA A 1 166 ? 4.041 -0.392 1.502 1.00 91.06 166 ALA A N 1
ATOM 1309 C CA . ALA A 1 166 ? 3.944 -1.571 2.357 1.00 91.06 166 ALA A CA 1
ATOM 1310 C C . ALA A 1 166 ? 4.864 -1.444 3.579 1.00 91.06 166 ALA A C 1
ATOM 1312 O O . ALA A 1 166 ? 4.431 -1.705 4.702 1.00 91.06 166 ALA A O 1
ATOM 1313 N N . GLU A 1 167 ? 6.085 -0.952 3.380 1.00 91.88 167 GLU A N 1
ATOM 1314 C CA . GLU A 1 167 ? 7.050 -0.741 4.454 1.00 91.88 167 GLU A CA 1
ATOM 1315 C C . GLU A 1 167 ? 6.614 0.381 5.404 1.00 91.88 167 GLU A C 1
ATOM 1317 O O . GLU A 1 167 ? 6.598 0.195 6.621 1.00 91.88 167 GLU A O 1
ATOM 1322 N N . ALA A 1 168 ? 6.143 1.516 4.877 1.00 91.81 168 ALA A N 1
ATOM 1323 C CA . ALA A 1 168 ? 5.584 2.590 5.697 1.00 91.81 168 ALA A CA 1
ATOM 1324 C C . ALA A 1 168 ? 4.386 2.105 6.533 1.00 91.81 168 ALA A C 1
ATOM 1326 O O . ALA A 1 168 ? 4.256 2.455 7.711 1.00 91.81 168 ALA A O 1
ATOM 1327 N N . LYS A 1 169 ? 3.526 1.259 5.949 1.00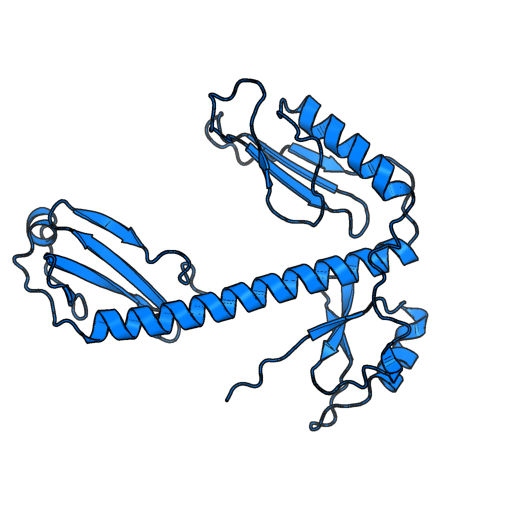 91.62 169 LYS A N 1
ATOM 1328 C CA . LYS A 1 169 ? 2.414 0.620 6.661 1.00 91.62 169 LYS A CA 1
ATOM 1329 C C . LYS A 1 169 ? 2.921 -0.313 7.763 1.00 91.62 169 LYS A C 1
ATOM 1331 O O . LYS A 1 169 ? 2.401 -0.229 8.874 1.00 91.62 169 LYS A O 1
ATOM 1336 N N . ARG A 1 170 ? 3.934 -1.144 7.492 1.00 91.62 170 ARG A N 1
ATOM 1337 C CA . ARG A 1 170 ? 4.558 -2.045 8.477 1.00 91.62 170 ARG A CA 1
ATOM 1338 C C . ARG A 1 170 ? 5.121 -1.264 9.663 1.00 91.62 170 ARG A C 1
ATOM 1340 O O . ARG A 1 170 ? 4.724 -1.510 10.799 1.00 91.62 170 ARG A O 1
ATOM 1347 N N . VAL A 1 171 ? 5.944 -0.249 9.397 1.00 92.12 171 VAL A N 1
ATOM 1348 C CA . VAL A 1 171 ? 6.540 0.624 10.424 1.00 92.12 171 VAL A CA 1
ATOM 1349 C C . VAL A 1 171 ? 5.461 1.320 11.258 1.00 92.12 171 VAL A C 1
ATOM 1351 O O . VAL A 1 171 ? 5.548 1.381 12.489 1.00 92.12 171 VAL A O 1
ATOM 1354 N N . LEU A 1 172 ? 4.407 1.830 10.611 1.00 93.69 172 LEU A N 1
ATOM 1355 C CA . LEU A 1 172 ? 3.278 2.435 11.312 1.00 93.69 172 LEU A CA 1
ATOM 1356 C C . LEU A 1 172 ? 2.571 1.418 12.217 1.00 93.69 172 LEU A C 1
ATOM 1358 O O . LEU A 1 172 ? 2.288 1.731 13.375 1.00 93.69 172 LEU A O 1
ATOM 1362 N N . GLN A 1 173 ? 2.301 0.215 11.714 1.00 93.31 173 GLN A N 1
ATOM 1363 C CA . GLN A 1 173 ? 1.657 -0.854 12.475 1.00 93.31 173 GLN A CA 1
ATOM 1364 C C . GLN A 1 173 ? 2.515 -1.304 13.661 1.00 93.31 173 GLN A C 1
ATOM 1366 O O . GLN A 1 173 ? 1.978 -1.450 14.758 1.00 93.31 173 GLN A O 1
ATOM 1371 N N . ASP A 1 174 ? 3.836 -1.408 13.505 1.00 92.81 174 ASP A N 1
ATOM 1372 C CA . ASP A 1 174 ? 4.766 -1.718 14.598 1.00 92.81 174 ASP A CA 1
ATOM 1373 C C . ASP A 1 174 ? 4.739 -0.649 15.692 1.00 92.81 174 ASP A C 1
ATOM 1375 O O . ASP A 1 174 ? 4.621 -0.957 16.885 1.00 92.81 174 ASP A O 1
ATOM 1379 N N . LYS A 1 175 ? 4.750 0.630 15.295 1.00 94.69 175 LYS A N 1
ATOM 1380 C CA . LYS A 1 175 ? 4.598 1.756 16.226 1.00 94.69 175 LYS A CA 1
ATOM 1381 C C . LYS A 1 175 ? 3.258 1.695 16.962 1.00 94.69 175 LYS A C 1
ATOM 1383 O O . LYS A 1 175 ? 3.201 1.930 18.173 1.00 94.69 175 LYS A O 1
ATOM 1388 N N . LYS A 1 176 ? 2.167 1.374 16.256 1.00 94.62 176 LYS A N 1
ATOM 1389 C CA . LYS A 1 176 ? 0.834 1.216 16.859 1.00 94.62 176 LYS A CA 1
ATOM 1390 C C . LYS A 1 176 ? 0.791 0.039 17.824 1.00 94.62 176 LYS A C 1
ATOM 1392 O O . LYS A 1 176 ? 0.265 0.214 18.919 1.00 94.62 176 LYS A O 1
ATOM 1397 N N . ALA A 1 177 ? 1.389 -1.095 17.475 1.00 94.75 177 ALA A N 1
ATOM 1398 C CA . ALA A 1 177 ? 1.487 -2.264 18.339 1.00 94.75 177 ALA A CA 1
ATOM 1399 C C . ALA A 1 177 ? 2.238 -1.935 19.641 1.00 94.75 177 ALA A C 1
ATOM 1401 O O . ALA A 1 177 ? 1.770 -2.271 20.728 1.00 94.75 177 ALA A O 1
ATOM 1402 N N . GLY A 1 178 ? 3.354 -1.200 19.552 1.00 95.12 178 GLY A N 1
ATOM 1403 C CA . GLY A 1 178 ? 4.078 -0.695 20.724 1.00 95.12 178 GLY A CA 1
ATOM 1404 C C . GLY A 1 178 ? 3.212 0.192 21.622 1.00 95.12 178 GLY A C 1
ATOM 1405 O O . GLY A 1 178 ? 3.127 -0.039 22.828 1.00 95.12 178 GLY A O 1
ATOM 1406 N N . ASN A 1 179 ? 2.501 1.159 21.034 1.00 95.31 179 ASN A N 1
ATOM 1407 C CA . ASN A 1 179 ? 1.590 2.027 21.783 1.00 95.31 179 ASN A CA 1
ATOM 1408 C C . ASN A 1 179 ? 0.423 1.252 22.415 1.00 95.31 179 ASN A C 1
ATOM 1410 O O . ASN A 1 179 ? 0.037 1.537 23.544 1.00 95.31 179 ASN A O 1
ATOM 1414 N N . VAL A 1 180 ? -0.140 0.275 21.706 1.00 95.31 180 VAL A N 1
ATOM 1415 C CA . VAL A 1 180 ? -1.217 -0.576 22.219 1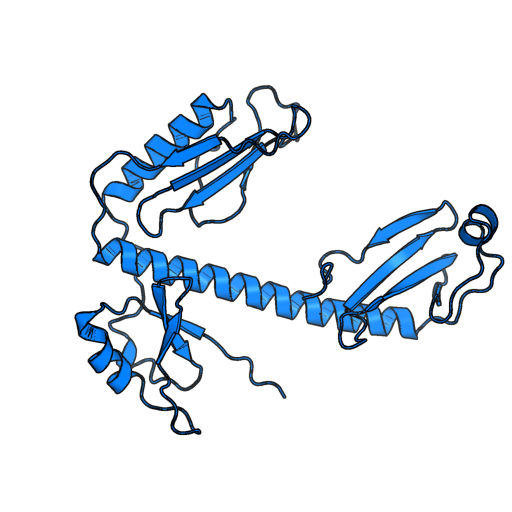.00 95.31 180 VAL A CA 1
ATOM 1416 C C . VAL A 1 180 ? -0.743 -1.367 23.437 1.00 95.31 180 VAL A C 1
ATOM 1418 O O . VAL A 1 180 ? -1.412 -1.316 24.465 1.00 95.31 180 VAL A O 1
ATOM 1421 N N . ARG A 1 181 ? 0.431 -2.011 23.369 1.00 95.56 181 ARG A N 1
ATOM 1422 C CA . ARG A 1 181 ? 1.024 -2.718 24.518 1.00 95.56 181 ARG A CA 1
ATOM 1423 C C . ARG A 1 181 ? 1.253 -1.787 25.704 1.00 95.56 181 ARG A C 1
ATOM 1425 O O . ARG A 1 181 ? 0.920 -2.140 26.829 1.00 95.56 181 ARG A O 1
ATOM 1432 N N . TYR A 1 182 ? 1.778 -0.590 25.445 1.00 95.81 182 TYR A N 1
ATOM 1433 C CA . TYR A 1 182 ? 2.004 0.416 26.479 1.00 95.81 182 TYR A CA 1
ATOM 1434 C C . TYR A 1 182 ? 0.702 0.861 27.155 1.00 95.81 182 TYR A C 1
ATOM 1436 O O . TYR A 1 182 ? 0.623 0.894 28.378 1.00 95.81 182 TYR A O 1
ATOM 1444 N N . VAL A 1 183 ? -0.331 1.190 26.373 1.00 95.25 183 VAL A N 1
ATOM 1445 C CA . VAL A 1 183 ? -1.632 1.614 26.909 1.00 95.25 183 VAL A CA 1
ATOM 1446 C C . VAL A 1 183 ? -2.301 0.473 27.666 1.00 95.25 183 VAL A C 1
ATOM 1448 O O . VAL A 1 183 ? -2.762 0.694 28.778 1.00 95.25 183 VAL A O 1
ATOM 1451 N N . HIS A 1 184 ? -2.339 -0.733 27.099 1.00 97.00 184 HIS A N 1
ATOM 1452 C CA . HIS A 1 184 ? -2.950 -1.900 27.736 1.00 97.00 184 HIS A CA 1
ATOM 1453 C C . HIS A 1 184 ? -2.264 -2.241 29.066 1.00 97.00 184 HIS A C 1
ATOM 1455 O O . HIS A 1 184 ? -2.947 -2.372 30.080 1.00 97.00 184 HIS A O 1
ATOM 1461 N N . GLY A 1 185 ? -0.927 -2.267 29.093 1.00 96.00 185 GLY A N 1
ATOM 1462 C CA . GLY A 1 185 ? -0.138 -2.595 30.285 1.00 96.00 185 GLY A CA 1
ATOM 1463 C C . GLY A 1 185 ? -0.209 -1.575 31.428 1.00 96.00 185 GLY A C 1
ATOM 1464 O O . GLY A 1 185 ? 0.181 -1.899 32.544 1.00 96.00 185 GLY A O 1
ATOM 1465 N N . LYS A 1 186 ? -0.721 -0.359 31.190 1.00 97.06 186 LYS A N 1
ATOM 1466 C CA . LYS A 1 186 ? -0.980 0.628 32.258 1.00 97.06 186 LYS A CA 1
ATOM 1467 C C . LYS A 1 186 ? -2.190 0.298 33.119 1.00 97.06 186 LYS A C 1
ATOM 1469 O O . LYS A 1 186 ? -2.316 0.841 34.213 1.00 97.06 186 LYS A O 1
ATOM 1474 N N . PHE A 1 187 ? -3.108 -0.496 32.589 1.00 97.62 187 PHE A N 1
ATOM 1475 C CA . PHE A 1 187 ? -4.390 -0.761 33.216 1.00 97.62 187 PHE A CA 1
ATOM 1476 C C . PHE A 1 187 ? -4.452 -2.193 33.730 1.00 97.62 187 PHE A C 1
ATOM 1478 O O . PHE A 1 187 ? -3.708 -3.060 33.280 1.00 97.62 187 PHE A O 1
ATOM 1485 N N . GLY A 1 188 ? -5.325 -2.422 34.706 1.00 96.75 188 GLY A N 1
ATOM 1486 C CA . GLY A 1 188 ? -5.538 -3.734 35.304 1.00 96.75 188 GLY A CA 1
ATOM 1487 C C . GLY A 1 188 ? -6.702 -4.485 34.669 1.00 96.75 188 GLY A C 1
ATOM 1488 O O . GLY A 1 188 ? -7.501 -3.918 33.920 1.00 96.75 188 GLY A O 1
ATOM 1489 N N . GLN A 1 189 ? -6.806 -5.765 35.025 1.00 98.00 189 GLN A N 1
ATOM 1490 C CA . GLN A 1 189 ? -7.918 -6.645 34.675 1.00 98.00 189 GLN A CA 1
ATOM 1491 C C . GLN A 1 189 ? -9.272 -5.997 35.009 1.00 98.00 189 GLN A C 1
ATOM 1493 O O . GLN A 1 189 ? -9.493 -5.508 36.116 1.00 98.00 189 GLN A O 1
ATOM 1498 N N . ALA A 1 190 ? -10.194 -6.028 34.050 1.00 97.69 190 ALA A N 1
ATOM 1499 C CA . ALA A 1 190 ? -11.562 -5.582 34.241 1.00 97.69 190 ALA A CA 1
ATOM 1500 C C . ALA A 1 190 ? -12.319 -6.550 35.158 1.00 97.69 190 ALA A C 1
ATOM 1502 O O . ALA A 1 190 ? -12.213 -7.772 35.015 1.00 97.69 190 ALA A O 1
ATOM 1503 N N . GLY A 1 191 ? -13.133 -5.996 36.056 1.00 96.56 191 GLY A N 1
ATOM 1504 C CA . GLY A 1 191 ? -14.113 -6.768 36.814 1.00 96.56 191 GLY A CA 1
ATOM 1505 C C . GLY A 1 191 ? -15.300 -7.208 35.948 1.00 96.56 191 GLY A C 1
ATOM 1506 O O . GLY A 1 191 ? -15.529 -6.700 34.850 1.00 96.56 191 GLY A O 1
ATOM 1507 N N . HIS A 1 192 ? -16.103 -8.138 36.463 1.00 97.12 192 HIS A N 1
ATOM 1508 C CA . HIS A 1 192 ? -17.247 -8.697 35.729 1.00 97.12 192 HIS A CA 1
ATOM 1509 C C . HIS A 1 192 ? -18.487 -7.782 35.705 1.00 97.12 192 HIS A C 1
ATOM 1511 O O . HIS A 1 192 ? -19.401 -8.021 34.924 1.00 97.12 192 HIS A O 1
ATOM 1517 N N . GLN A 1 193 ? -18.518 -6.725 36.526 1.00 96.88 193 GLN A N 1
ATOM 1518 C CA . GLN A 1 193 ? -19.675 -5.829 36.683 1.00 96.88 193 GLN A CA 1
ATOM 1519 C C . GLN A 1 193 ? -19.735 -4.683 35.658 1.00 96.88 193 GLN A C 1
ATOM 1521 O O . GLN A 1 193 ? -20.564 -3.787 35.782 1.00 96.88 193 GLN A O 1
ATOM 1526 N N . HIS A 1 194 ? -18.872 -4.678 34.638 1.00 97.50 194 HIS A N 1
ATOM 1527 C CA . HIS A 1 194 ? -18.933 -3.648 33.603 1.00 97.50 194 HIS A CA 1
ATOM 1528 C C . HIS A 1 194 ? -20.300 -3.689 32.877 1.00 97.50 194 HIS A C 1
ATOM 1530 O O . HIS A 1 194 ? -20.698 -4.776 32.438 1.00 97.50 194 HIS A O 1
ATOM 1536 N N . PRO A 1 195 ? -20.991 -2.549 32.656 1.00 97.06 195 PRO A N 1
ATOM 1537 C CA . PRO A 1 195 ? -22.355 -2.519 32.109 1.00 97.06 195 PRO A CA 1
ATOM 1538 C C . PRO A 1 195 ? -22.528 -3.316 30.812 1.00 97.06 195 PRO A C 1
ATOM 1540 O O . PRO A 1 195 ? -23.470 -4.094 30.664 1.00 97.06 195 PRO A O 1
ATOM 1543 N N . TYR A 1 196 ? -21.566 -3.196 29.892 1.00 96.75 196 TYR A N 1
ATOM 1544 C CA . TYR A 1 196 ? -21.558 -3.967 28.648 1.00 96.75 196 TYR A CA 1
ATOM 1545 C C . TYR A 1 196 ? -21.503 -5.491 28.864 1.00 96.75 196 TYR A C 1
ATOM 1547 O O . TYR A 1 196 ? -22.195 -6.228 28.164 1.00 96.75 196 TYR A O 1
ATOM 1555 N N . LEU A 1 197 ? -20.691 -5.968 29.814 1.00 97.19 197 LEU A N 1
ATOM 1556 C CA . LEU A 1 197 ? -20.497 -7.399 30.075 1.00 97.19 197 LEU A CA 1
ATOM 1557 C C . LEU A 1 197 ? -21.745 -8.007 30.710 1.00 97.19 197 LEU A C 1
ATOM 1559 O O . LEU A 1 197 ? -22.233 -9.029 30.231 1.00 97.19 197 LEU A O 1
ATOM 1563 N N . VAL A 1 198 ? -22.317 -7.313 31.698 1.00 97.38 198 VAL A N 1
ATOM 1564 C CA . VAL A 1 198 ? -23.586 -7.687 32.336 1.00 97.38 198 VAL A CA 1
ATOM 1565 C C . VAL A 1 198 ? -24.706 -7.744 31.299 1.00 97.38 198 VAL A C 1
ATOM 1567 O O . VAL A 1 198 ? -25.392 -8.756 31.192 1.00 97.38 198 VAL A O 1
ATOM 1570 N N . LYS A 1 199 ? -24.835 -6.711 30.454 1.00 96.88 199 LYS A N 1
ATOM 1571 C CA . LYS A 1 199 ? -25.819 -6.681 29.360 1.00 96.88 199 LYS A CA 1
ATOM 1572 C C . LYS A 1 199 ? -25.632 -7.828 28.364 1.00 96.88 199 LYS A C 1
ATOM 1574 O O . LYS A 1 199 ? -26.602 -8.288 27.768 1.00 96.88 199 LYS A O 1
ATOM 1579 N N . LYS A 1 200 ? -24.391 -8.266 28.138 1.00 95.81 200 LYS A N 1
ATOM 1580 C CA . LYS A 1 200 ? -24.069 -9.404 27.268 1.00 95.81 200 LYS A CA 1
ATOM 1581 C C . LYS A 1 200 ? -24.129 -10.759 27.975 1.00 95.81 200 LYS A C 1
ATOM 1583 O O . LYS A 1 200 ? -24.009 -11.763 27.283 1.00 95.81 200 LYS A O 1
ATOM 1588 N N . GLY A 1 201 ? -24.333 -10.795 29.292 1.00 96.56 201 GLY A N 1
ATOM 1589 C CA . GLY A 1 201 ? -24.372 -12.027 30.079 1.00 96.56 201 GLY A CA 1
ATOM 1590 C C . GLY A 1 201 ? -23.039 -12.777 30.112 1.00 96.56 201 GLY A C 1
ATOM 1591 O O . GLY A 1 201 ? -23.031 -13.996 30.241 1.00 96.56 201 GLY A O 1
ATOM 1592 N N . VAL A 1 202 ? -21.912 -12.077 29.952 1.00 96.19 202 VAL A N 1
ATOM 1593 C CA . VAL A 1 202 ? -20.572 -12.685 29.902 1.00 96.19 202 VAL A CA 1
ATOM 1594 C C . VAL A 1 202 ? -19.667 -12.115 30.985 1.00 96.19 202 VAL A C 1
ATOM 1596 O O . VAL A 1 202 ? -19.825 -10.975 31.412 1.00 96.19 202 VAL A O 1
ATOM 1599 N N . GLN A 1 203 ? -18.678 -12.894 31.413 1.00 96.31 203 GLN A N 1
ATOM 1600 C CA . GLN A 1 203 ? -17.639 -12.430 32.328 1.00 96.31 203 GLN A CA 1
ATOM 1601 C C . GLN A 1 203 ? -16.477 -11.786 31.564 1.00 96.31 203 GLN A C 1
ATOM 1603 O O . GLN A 1 203 ? -16.182 -12.141 30.423 1.00 96.31 203 GLN A O 1
ATOM 1608 N N . ALA A 1 204 ? -15.786 -10.845 32.212 1.00 96.06 204 ALA A N 1
ATOM 1609 C CA . ALA A 1 204 ? -14.512 -10.332 31.716 1.00 96.06 204 ALA A CA 1
ATOM 1610 C C . ALA A 1 204 ? -13.505 -11.482 31.547 1.00 96.06 204 ALA A C 1
ATOM 1612 O O . ALA A 1 204 ? -13.106 -12.108 32.529 1.00 96.06 204 ALA A O 1
ATOM 1613 N N . ALA A 1 205 ? -13.092 -11.746 30.307 1.00 95.31 205 ALA A N 1
ATOM 1614 C CA . ALA A 1 205 ? -12.040 -12.710 30.021 1.00 95.31 205 ALA A CA 1
ATOM 1615 C C . ALA A 1 205 ? -10.681 -12.216 30.546 1.00 95.31 205 ALA A C 1
ATOM 1617 O O . ALA A 1 205 ? -10.454 -11.012 30.720 1.00 95.31 205 ALA A O 1
ATOM 1618 N N . ARG A 1 206 ? -9.750 -13.149 30.772 1.00 95.06 206 ARG A N 1
ATOM 1619 C CA . ARG A 1 206 ? -8.374 -12.823 31.168 1.00 95.06 206 ARG A CA 1
ATOM 1620 C C . ARG A 1 206 ? -7.722 -11.906 30.129 1.00 95.06 206 ARG A C 1
ATOM 1622 O O . ARG A 1 206 ? -7.794 -12.169 28.933 1.00 95.06 206 ARG A O 1
ATOM 1629 N N . GLY A 1 207 ? -7.064 -10.849 30.596 1.00 94.62 207 GLY A N 1
ATOM 1630 C CA . GLY A 1 207 ? -6.393 -9.866 29.745 1.00 94.62 207 GLY A CA 1
ATOM 1631 C C . GLY A 1 207 ? -7.322 -8.785 29.191 1.00 94.62 207 GLY A C 1
ATOM 1632 O O . GLY A 1 207 ? -6.836 -7.849 28.559 1.00 94.62 207 GLY A O 1
ATOM 1633 N N . VAL A 1 208 ? -8.633 -8.850 29.449 1.00 97.56 208 VAL A N 1
ATOM 1634 C CA . VAL A 1 208 ? -9.521 -7.700 29.240 1.00 97.56 208 VAL A CA 1
ATOM 1635 C C . VAL A 1 208 ? -9.248 -6.705 30.357 1.00 97.56 208 VAL A C 1
ATOM 1637 O O . VAL A 1 208 ? -9.540 -6.986 31.515 1.00 97.56 208 VAL A O 1
ATOM 1640 N N . HIS A 1 209 ? -8.665 -5.560 30.020 1.00 98.19 209 HIS A N 1
ATOM 1641 C CA . HIS A 1 209 ? -8.363 -4.508 30.991 1.00 98.19 209 HIS A CA 1
ATOM 1642 C C . HIS A 1 209 ? -9.461 -3.439 31.008 1.00 98.19 209 HIS A C 1
ATOM 1644 O O . HIS A 1 209 ? -10.333 -3.435 30.140 1.00 98.19 209 HIS A O 1
ATOM 1650 N N . ILE A 1 210 ? -9.442 -2.536 31.987 1.00 98.06 210 ILE A N 1
ATOM 1651 C CA . ILE A 1 210 ? -10.360 -1.391 32.050 1.00 98.06 210 ILE A CA 1
ATOM 1652 C C . ILE A 1 210 ? -9.593 -0.094 32.298 1.00 98.06 210 ILE A C 1
ATOM 1654 O O . ILE A 1 210 ? -8.750 -0.028 33.189 1.00 98.06 210 ILE A O 1
ATOM 1658 N N . ASP A 1 211 ? -9.865 0.933 31.493 1.00 97.25 211 ASP A N 1
ATOM 1659 C CA . ASP A 1 211 ? -9.222 2.237 31.653 1.00 97.25 211 ASP A CA 1
ATOM 1660 C C . ASP A 1 211 ? -9.969 3.175 32.615 1.00 97.25 211 ASP A C 1
ATOM 1662 O O . ASP A 1 211 ? -11.098 2.926 33.037 1.00 97.25 211 ASP A O 1
ATOM 1666 N N . ASN A 1 212 ? -9.351 4.319 32.923 1.00 96.56 212 ASN A N 1
ATOM 1667 C CA . ASN A 1 212 ? -9.934 5.330 33.815 1.00 96.56 212 ASN A CA 1
ATOM 1668 C C . ASN A 1 212 ? -11.241 5.950 33.284 1.00 96.56 212 ASN A C 1
ATOM 1670 O O . ASN A 1 212 ? -11.943 6.622 34.033 1.00 96.56 212 ASN A O 1
ATOM 1674 N N . LYS A 1 213 ? -11.571 5.751 32.001 1.00 96.19 213 LYS A N 1
ATOM 1675 C CA . LYS A 1 213 ? -12.826 6.195 31.378 1.00 96.19 213 LYS A CA 1
ATOM 1676 C C . LYS A 1 213 ? -13.878 5.083 31.358 1.00 96.19 213 LYS A C 1
ATOM 1678 O O . LYS A 1 213 ? -14.853 5.203 30.624 1.00 96.19 213 LYS A O 1
ATOM 1683 N N . GLN A 1 214 ? -13.673 4.011 32.126 1.00 97.06 214 GLN A N 1
ATOM 1684 C CA . GLN A 1 214 ? -14.542 2.836 32.168 1.00 97.06 214 GLN A CA 1
ATOM 1685 C C . GLN A 1 214 ? -14.697 2.159 30.802 1.00 97.06 214 GLN A C 1
ATOM 1687 O O . GLN A 1 214 ? -15.746 1.609 30.497 1.00 97.06 214 GLN A O 1
ATOM 1692 N N . ARG A 1 215 ? -13.662 2.191 29.953 1.00 98.00 215 ARG A N 1
ATOM 1693 C CA . ARG A 1 215 ? -13.668 1.449 28.688 1.00 98.00 215 ARG A CA 1
ATOM 1694 C C . ARG A 1 215 ? -12.944 0.128 28.867 1.00 98.00 215 ARG A C 1
ATOM 1696 O O . ARG A 1 215 ? -11.800 0.104 29.324 1.00 98.00 215 ARG A O 1
ATOM 1703 N N . LEU A 1 216 ? -13.578 -0.959 28.440 1.00 98.31 216 LEU A N 1
ATOM 1704 C CA . LEU A 1 216 ? -12.926 -2.255 28.302 1.00 98.31 216 LEU A CA 1
ATOM 1705 C C . LEU A 1 216 ? -11.868 -2.179 27.207 1.00 98.31 216 LEU A C 1
ATOM 1707 O O . LEU A 1 216 ? -12.127 -1.669 26.118 1.00 98.31 216 LEU A O 1
ATOM 1711 N N . LEU A 1 217 ? -10.697 -2.726 27.495 1.00 98.12 217 LEU A N 1
ATOM 1712 C CA . LEU A 1 217 ? -9.529 -2.798 26.636 1.00 98.12 217 LEU A CA 1
ATOM 1713 C C . LEU A 1 217 ? -9.276 -4.266 26.288 1.00 98.12 217 LEU A C 1
ATOM 1715 O O . LEU A 1 217 ? -8.701 -5.015 27.079 1.00 98.12 217 LEU A O 1
ATOM 1719 N N . ILE A 1 218 ? -9.738 -4.686 25.114 1.00 97.00 218 ILE A N 1
ATOM 1720 C CA . ILE A 1 218 ? -9.651 -6.071 24.650 1.00 97.00 218 ILE A CA 1
ATOM 1721 C C . ILE A 1 218 ? -8.451 -6.192 23.703 1.00 97.00 218 ILE A C 1
ATOM 1723 O O . ILE A 1 218 ? -8.491 -5.620 22.606 1.00 97.00 218 ILE A O 1
ATOM 1727 N N . PRO A 1 219 ? -7.377 -6.896 24.096 1.00 95.75 219 PRO A N 1
ATOM 1728 C CA . PRO A 1 219 ? -6.189 -7.029 23.265 1.00 95.75 219 PRO A CA 1
ATOM 1729 C C . PRO A 1 219 ? -6.461 -7.921 22.051 1.00 95.75 219 PRO A C 1
ATOM 1731 O O . PRO A 1 219 ? -7.166 -8.921 22.152 1.00 95.75 219 PRO A O 1
ATOM 1734 N N . LEU A 1 220 ? -5.872 -7.572 20.907 1.00 94.38 220 LEU A N 1
ATOM 1735 C CA . LEU A 1 220 ? -5.902 -8.374 19.683 1.00 94.38 220 LEU A CA 1
ATOM 1736 C C . LEU 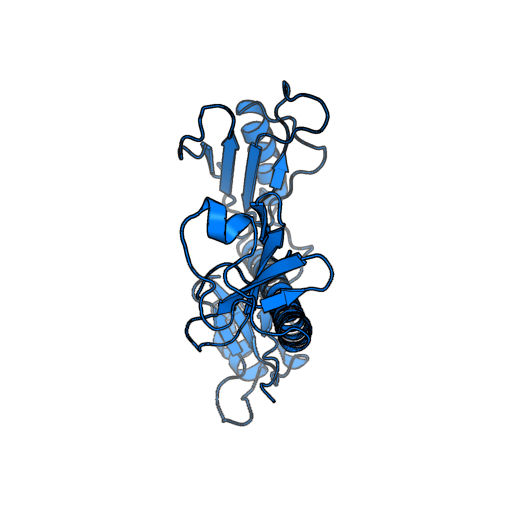A 1 220 ? -4.470 -8.765 19.311 1.00 94.38 220 LEU A C 1
ATOM 1738 O O . LEU A 1 220 ? -3.598 -7.899 19.155 1.00 94.38 220 LEU A O 1
ATOM 1742 N N . GLN A 1 221 ? -4.240 -10.070 19.201 1.00 92.00 221 GLN A N 1
ATOM 1743 C CA . GLN A 1 221 ? -2.926 -10.665 18.974 1.00 92.00 221 GLN A CA 1
ATOM 1744 C C . GLN A 1 221 ? -2.821 -11.256 17.565 1.00 92.00 221 GLN A C 1
ATOM 1746 O O . GLN A 1 221 ? -3.833 -11.651 16.986 1.00 92.00 221 GLN A O 1
ATOM 1751 N N . ASN A 1 222 ? -1.607 -11.288 17.017 1.00 89.44 222 ASN A N 1
ATOM 1752 C CA . ASN A 1 222 ? -1.307 -12.034 15.794 1.00 89.44 222 ASN A CA 1
ATOM 1753 C C . ASN A 1 222 ? -1.045 -13.525 16.101 1.00 89.44 222 ASN A C 1
ATOM 1755 O O . ASN A 1 222 ? -1.127 -13.947 17.256 1.00 89.44 222 ASN A O 1
ATOM 1759 N N . ALA A 1 223 ? -0.718 -14.314 15.070 1.00 88.31 223 ALA A N 1
ATOM 1760 C CA . ALA A 1 223 ? -0.420 -15.745 15.200 1.00 88.31 223 ALA A CA 1
ATOM 1761 C C . ALA A 1 223 ? 0.758 -16.042 16.152 1.00 88.31 223 ALA A C 1
ATOM 1763 O O . ALA A 1 223 ? 0.771 -17.081 16.805 1.00 88.31 223 ALA A O 1
ATOM 1764 N N . ASP A 1 224 ? 1.689 -15.096 16.304 1.00 88.19 224 ASP A N 1
ATOM 1765 C CA . ASP A 1 224 ? 2.831 -15.196 17.222 1.00 88.19 224 ASP A CA 1
ATOM 1766 C C . ASP A 1 224 ? 2.477 -14.821 18.677 1.00 88.19 224 ASP A C 1
ATOM 1768 O O . ASP A 1 224 ? 3.353 -14.733 19.538 1.00 88.19 224 ASP A O 1
ATOM 1772 N N . GLY A 1 225 ? 1.206 -14.519 18.970 1.00 88.88 225 GLY A N 1
ATOM 1773 C CA . GLY A 1 225 ? 0.747 -14.072 20.290 1.00 88.88 225 GLY A CA 1
ATOM 1774 C C . GLY A 1 225 ? 1.121 -12.623 20.630 1.00 88.88 225 GLY A C 1
ATOM 1775 O O . GLY A 1 225 ? 0.878 -12.150 21.745 1.00 88.88 225 GLY A O 1
ATOM 1776 N N . VAL A 1 226 ? 1.686 -11.870 19.684 1.00 90.44 226 VAL A N 1
ATOM 1777 C CA . VAL A 1 226 ? 2.068 -10.472 19.888 1.00 90.44 226 VAL A CA 1
ATOM 1778 C C . VAL A 1 226 ? 0.828 -9.597 19.794 1.00 90.44 226 VAL A C 1
ATOM 1780 O O . VAL A 1 226 ? 0.100 -9.625 18.808 1.00 90.44 226 VAL A O 1
ATOM 1783 N N . MET A 1 227 ? 0.598 -8.747 20.796 1.00 93.50 227 MET A N 1
ATOM 1784 C CA . MET A 1 227 ? -0.472 -7.750 20.734 1.00 93.50 227 MET A CA 1
ATOM 1785 C C . MET A 1 227 ? -0.146 -6.692 19.672 1.00 93.50 227 MET A C 1
ATOM 1787 O O . MET A 1 227 ? 0.806 -5.914 19.828 1.00 93.50 227 MET A O 1
ATOM 1791 N N . ARG A 1 228 ? -0.942 -6.675 18.598 1.00 94.62 228 ARG A N 1
ATOM 1792 C CA . ARG A 1 228 ? -0.786 -5.769 17.447 1.00 94.62 228 ARG A CA 1
ATOM 1793 C C . ARG A 1 228 ? -1.861 -4.690 17.389 1.00 94.62 228 ARG A C 1
ATOM 1795 O O . ARG A 1 228 ? -1.638 -3.616 16.833 1.00 94.62 228 ARG A O 1
ATOM 1802 N N . SER A 1 229 ? -3.016 -4.952 17.995 1.00 95.81 229 SER A N 1
ATOM 1803 C CA . SER A 1 229 ? -4.150 -4.034 18.041 1.00 95.81 229 SER A CA 1
ATOM 1804 C C . SER A 1 229 ? -4.955 -4.232 19.325 1.00 95.81 229 SER A C 1
ATOM 1806 O O . SER A 1 229 ? -4.656 -5.093 20.151 1.00 95.81 229 SER A O 1
ATOM 1808 N N . MET A 1 230 ? -5.963 -3.394 19.519 1.00 95.69 230 MET A N 1
ATOM 1809 C CA . MET A 1 230 ? -6.870 -3.457 20.658 1.00 95.69 230 MET A CA 1
ATOM 1810 C C . MET A 1 230 ? -8.239 -2.937 20.241 1.00 95.69 230 MET A C 1
ATOM 1812 O O . MET A 1 230 ? -8.338 -1.941 19.508 1.00 95.69 230 MET A O 1
ATOM 1816 N N . GLN A 1 231 ? -9.281 -3.609 20.724 1.00 96.94 231 GLN A N 1
ATOM 1817 C CA . GLN A 1 231 ? -10.654 -3.135 20.670 1.00 96.94 231 GLN A CA 1
ATOM 1818 C C . GLN A 1 231 ? -11.011 -2.473 22.000 1.00 96.94 231 GLN A C 1
ATOM 1820 O O . GLN A 1 231 ? -10.810 -3.051 23.063 1.00 96.94 231 GLN A O 1
ATOM 1825 N N . THR A 1 232 ? -11.562 -1.266 21.938 1.00 97.50 232 THR A N 1
ATOM 1826 C CA . THR A 1 232 ? -12.134 -0.590 23.103 1.00 97.50 232 THR A CA 1
ATOM 1827 C C . THR A 1 232 ? -13.650 -0.688 23.075 1.00 97.50 232 THR A C 1
ATOM 1829 O O . THR A 1 232 ? -14.233 -0.480 22.006 1.00 97.50 232 THR A O 1
ATOM 1832 N N . ILE A 1 233 ? -14.279 -0.939 24.221 1.00 97.81 233 ILE A N 1
ATOM 1833 C CA . ILE A 1 233 ? -15.740 -0.916 24.383 1.00 97.81 233 ILE A CA 1
ATOM 1834 C C . ILE A 1 233 ? -16.082 0.003 25.553 1.00 97.81 233 ILE A C 1
ATOM 1836 O O . ILE A 1 233 ? -15.577 -0.217 26.648 1.00 97.81 233 ILE A O 1
ATOM 1840 N N . ASP A 1 234 ? -16.891 1.034 25.326 1.00 97.19 234 ASP A N 1
ATOM 1841 C CA . ASP A 1 234 ? -17.357 1.932 26.393 1.00 97.19 234 ASP A CA 1
ATOM 1842 C C . ASP A 1 234 ? -18.569 1.353 27.164 1.00 97.19 234 ASP A C 1
ATOM 1844 O O . ASP A 1 234 ? -19.089 0.293 26.784 1.00 97.19 234 ASP A O 1
ATOM 1848 N N . PRO A 1 235 ? -19.012 1.987 28.268 1.00 96.50 235 PRO A N 1
ATOM 1849 C CA . PRO A 1 235 ? -20.161 1.521 29.047 1.00 96.50 235 PRO A CA 1
ATOM 1850 C C . PRO A 1 235 ? -21.456 1.398 28.233 1.00 96.50 235 PRO A C 1
ATOM 1852 O O . PRO A 1 235 ? -22.243 0.479 28.468 1.00 96.50 235 PRO A O 1
ATOM 1855 N N . GLU A 1 236 ? -21.651 2.266 27.239 1.00 96.19 236 GLU A N 1
ATOM 1856 C CA . GLU A 1 236 ? -22.799 2.257 26.326 1.00 96.19 236 GLU A CA 1
ATOM 1857 C C . GLU A 1 236 ? -22.734 1.099 25.312 1.00 96.19 236 GLU A C 1
ATOM 1859 O O . GLU A 1 236 ? -23.745 0.710 24.717 1.00 96.19 236 GLU A O 1
ATOM 1864 N N . GLY A 1 237 ? -21.556 0.492 25.149 1.00 94.25 237 GLY A N 1
ATOM 1865 C CA . GLY A 1 237 ? -21.301 -0.643 24.271 1.00 94.25 237 GLY A CA 1
ATOM 1866 C C . GLY A 1 237 ? -20.778 -0.265 22.888 1.00 94.25 237 GLY A C 1
ATOM 1867 O O . GLY A 1 237 ? -20.711 -1.136 22.013 1.00 94.25 237 GLY A O 1
ATOM 1868 N N . ASN A 1 238 ? -20.386 0.993 22.670 1.00 96.56 238 ASN A N 1
ATOM 1869 C CA . ASN A 1 238 ? -19.768 1.422 21.424 1.00 96.56 238 ASN A CA 1
ATOM 1870 C C . ASN A 1 238 ? -18.371 0.819 21.311 1.00 96.56 238 ASN A C 1
ATOM 1872 O O . ASN A 1 238 ? -17.488 1.035 22.145 1.00 96.56 238 ASN A O 1
ATOM 1876 N N . LYS A 1 239 ? -18.152 0.081 20.224 1.00 95.69 239 LYS A N 1
ATOM 1877 C CA . LYS A 1 239 ? -16.883 -0.589 19.951 1.00 95.69 239 LYS A CA 1
ATOM 1878 C C . LYS A 1 239 ? -16.037 0.239 19.005 1.00 95.69 239 LYS A C 1
ATOM 1880 O O . LYS A 1 239 ? -16.523 0.716 17.981 1.00 95.69 239 LYS A O 1
ATOM 1885 N N . ARG A 1 240 ? -14.744 0.353 19.295 1.00 95.19 240 ARG A N 1
ATOM 1886 C CA . ARG A 1 240 ? -13.768 0.972 18.389 1.00 95.19 240 ARG A CA 1
ATOM 1887 C C . ARG A 1 240 ? -12.526 0.107 18.295 1.00 95.19 240 ARG A C 1
ATOM 1889 O O . ARG A 1 240 ? -12.063 -0.425 19.297 1.00 95.19 240 ARG A O 1
ATOM 1896 N N . LEU A 1 241 ? -11.986 -0.026 17.090 1.00 94.31 241 LEU A N 1
ATOM 1897 C CA . LEU A 1 241 ? -10.681 -0.644 16.865 1.00 94.31 241 LEU A CA 1
ATOM 1898 C C . LEU A 1 241 ? -9.601 0.429 16.830 1.00 94.31 241 LEU A C 1
ATOM 1900 O O . LEU A 1 241 ? -9.845 1.551 16.377 1.00 94.31 241 LEU A O 1
ATOM 1904 N N . THR A 1 242 ? -8.394 0.069 17.260 1.00 93.00 242 THR A N 1
ATOM 1905 C CA . THR A 1 242 ? -7.237 0.958 17.139 1.00 93.00 242 THR A CA 1
ATOM 1906 C C . THR A 1 242 ? -7.029 1.333 15.669 1.00 93.00 242 THR A C 1
ATOM 1908 O O . THR A 1 242 ? -6.847 0.477 14.800 1.00 93.00 242 THR A O 1
ATOM 1911 N N . LYS A 1 243 ? -7.103 2.635 15.377 1.00 91.81 243 LYS A N 1
ATOM 1912 C CA . LYS A 1 243 ? -6.959 3.165 14.019 1.00 91.81 243 LYS A CA 1
ATOM 1913 C C . LYS A 1 243 ? -5.541 2.899 13.500 1.00 91.81 243 LYS A C 1
ATOM 1915 O O . LYS A 1 243 ? -4.572 3.089 14.235 1.00 91.81 243 LYS A O 1
ATOM 1920 N N . ASP A 1 244 ? -5.455 2.463 12.244 1.00 90.00 244 ASP A N 1
ATOM 1921 C CA . ASP A 1 244 ? -4.215 2.161 11.510 1.00 90.00 244 ASP A CA 1
ATOM 1922 C C . ASP A 1 244 ? -3.339 1.055 12.126 1.00 90.00 244 ASP A C 1
ATOM 1924 O O . ASP A 1 244 ? -2.237 0.800 11.648 1.00 90.00 244 ASP A O 1
ATOM 1928 N N . ALA A 1 245 ? -3.826 0.369 13.165 1.00 89.69 245 ALA A N 1
ATOM 1929 C CA . ALA A 1 245 ? -3.200 -0.845 13.665 1.00 89.69 245 ALA A CA 1
ATOM 1930 C C . ALA A 1 245 ? -3.415 -2.009 12.687 1.00 89.69 245 ALA A C 1
ATOM 1932 O O . ALA A 1 245 ? -4.248 -1.948 11.778 1.00 89.69 245 ALA A O 1
ATOM 1933 N N . GLU A 1 246 ? -2.659 -3.079 12.884 1.00 88.50 246 GLU A N 1
ATOM 1934 C CA . GLU A 1 246 ? -2.838 -4.333 12.158 1.00 88.50 246 GLU A CA 1
ATOM 1935 C C . GLU A 1 246 ? -4.219 -4.933 12.471 1.00 88.50 246 GLU A C 1
ATOM 1937 O O . GLU A 1 246 ? -4.645 -4.956 13.628 1.00 88.50 246 GLU A O 1
ATOM 1942 N N . LYS A 1 247 ? -4.968 -5.328 11.433 1.00 80.19 247 LYS A N 1
ATOM 1943 C CA . LYS A 1 247 ? -6.377 -5.769 11.546 1.00 80.19 247 LYS A CA 1
ATOM 1944 C C . LYS A 1 247 ? -6.643 -7.160 10.973 1.00 80.19 247 LYS A C 1
ATOM 1946 O O . LYS A 1 247 ? -7.729 -7.686 11.177 1.00 80.19 247 LYS A O 1
ATOM 1951 N N . SER A 1 248 ? -5.684 -7.724 10.260 1.00 66.56 248 SER A N 1
ATOM 1952 C CA . SER A 1 248 ? -5.735 -9.053 9.662 1.00 66.56 248 SER A CA 1
ATOM 1953 C C . SER A 1 248 ? -4.543 -9.832 10.194 1.00 66.56 248 SER A C 1
ATOM 1955 O O . SER A 1 248 ? -3.455 -9.264 10.271 1.00 66.56 248 SER A O 1
ATOM 1957 N N . GLY A 1 249 ? -4.756 -11.090 10.584 1.00 53.12 249 GLY A N 1
ATOM 1958 C CA . GLY A 1 249 ? -3.641 -12.015 10.768 1.00 53.12 249 GLY A CA 1
ATOM 1959 C C . GLY A 1 249 ? -2.981 -12.249 9.413 1.00 53.12 249 GLY A C 1
ATOM 1960 O O . GLY A 1 249 ? -3.693 -12.322 8.409 1.00 53.12 249 GLY A O 1
ATOM 1961 N N . ASN A 1 250 ? -1.651 -12.267 9.386 1.00 42.06 250 ASN A N 1
ATOM 1962 C CA . ASN A 1 250 ? -0.903 -12.759 8.231 1.00 42.06 250 ASN A CA 1
ATOM 1963 C C . ASN A 1 250 ? -1.031 -14.279 8.130 1.00 42.06 250 ASN A C 1
ATOM 1965 O O . ASN A 1 250 ? -1.133 -14.918 9.204 1.00 42.06 250 ASN A O 1
#

Radius of gyration: 24.4 Å; chains: 1; bounding box: 55×32×67 Å

Secondary structure (DSSP, 8-state):
------EEEE---TTTHHHHHHHH-B-TTSSBSEEEETTTTEEEEETTS-TTTTGGGS--TT---THHHHHHHHHHHHHHHTTEE--SS---BS--EEEEETTPPTT---EEEEEE-SSS-EEEEEETTSS--S-PEEEE--SPPPPHHHHHHHHHHHHHHHHHHHHHHHHHHHHHHHHHHHHHHTSEEPPTT-HHHHHHT----TT-EE-TTS-EEEEEE-TTS-EEEEEEE-TT--EEEPTTS--S--